Protein AF-X1LBP3-F1 (afdb_monomer_lite)

Secondary structure (DSSP, 8-state):
--TT--EEEEEEESS-EEETTEEE-SEEEEEEE-TTS-EEEEEEEET-----TT-S---EEEETTTTEEEEEEEESS-EE-TTS-EE---TT-EEEEEEEETTS-EEEEEEESS--EEEEEEE-TTS-EEEEEEE-SEEEETTEEEE-SSSBEEEEEEE-TTS-EEEEEEEEESSBEEEEEEEE-TT--EEEEEEE--SEEEETTEEEEPPSSS-EEEEEEE-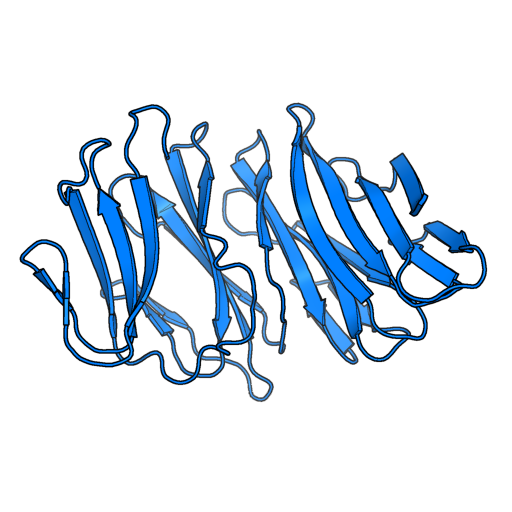TTS-EEEEEE-

Sequence (234 aa):
SDNSGNIYTYSYVSNKAEFLDEMIDEGIFICKQTGNGNLVWLKQFPYSQNMDYGSQGNYINIDDNTGHIYITGALEDQLIIPGETTLVPGDEGSIFVLKYDLDGNYVWSIQEDFAGKELSVVPDYSGNIVLSGIFRDIITIGTTGLTSDGEQDGFVAKYDAGGNFLWAIRAGGELIEYMAITSTDSSNNIYLSGEFISENVTVDDTEITMEEGDGNIIFAKLDSDGNVQWVTFM

pLDDT: mean 89.73, std 10.81, range [39.69, 98.69]

Structure (mmCIF, N/CA/C/O backbone):
data_AF-X1LBP3-F1
#
_entry.id   AF-X1LBP3-F1
#
loop_
_atom_site.group_PDB
_atom_site.id
_atom_site.type_symbol
_atom_site.label_atom_id
_atom_site.label_alt_id
_atom_site.label_comp_id
_atom_site.label_asym_id
_atom_site.label_entity_id
_atom_site.label_seq_id
_atom_site.pdbx_PDB_ins_code
_atom_site.Cartn_x
_atom_site.Cartn_y
_atom_site.Cartn_z
_atom_site.occupancy
_atom_site.B_iso_or_equiv
_atom_site.auth_seq_id
_atom_site.auth_comp_id
_atom_site.auth_asym_id
_atom_site.auth_atom_id
_atom_site.pdbx_PDB_model_num
ATOM 1 N N . SER A 1 1 ? -10.142 11.645 6.322 1.00 83.62 1 SER A N 1
ATOM 2 C CA . SER A 1 1 ? -11.382 11.606 7.122 1.00 83.62 1 SER A CA 1
ATOM 3 C C . SER A 1 1 ? -12.379 10.724 6.407 1.00 83.62 1 SER A C 1
ATOM 5 O O . SER A 1 1 ? -12.241 10.609 5.199 1.00 83.62 1 SER A O 1
ATOM 7 N N . ASP A 1 2 ? -13.342 10.138 7.117 1.00 91.38 2 ASP A N 1
ATOM 8 C CA . ASP A 1 2 ? -14.451 9.418 6.477 1.00 91.38 2 ASP A CA 1
ATOM 9 C C . ASP A 1 2 ? -15.563 10.371 5.993 1.00 91.38 2 ASP A C 1
ATOM 11 O O . ASP A 1 2 ? -15.568 11.569 6.310 1.00 91.38 2 ASP A O 1
ATOM 15 N N . ASN A 1 3 ? -16.551 9.827 5.280 1.00 91.25 3 ASN A N 1
ATOM 16 C CA . ASN A 1 3 ? -17.747 10.536 4.801 1.00 91.25 3 ASN A CA 1
ATOM 17 C C . ASN A 1 3 ? -18.611 11.152 5.921 1.00 91.25 3 ASN A C 1
ATOM 19 O O . ASN A 1 3 ? -19.449 12.016 5.654 1.00 91.25 3 ASN A O 1
ATOM 23 N N . SER A 1 4 ? -18.429 10.724 7.174 1.00 91.75 4 SER A N 1
ATOM 24 C CA . SER A 1 4 ? -19.096 11.303 8.349 1.00 91.75 4 SER A CA 1
ATOM 25 C C . SER A 1 4 ? -18.274 12.420 9.005 1.00 91.75 4 SER A C 1
ATOM 27 O O . SER A 1 4 ? -18.697 12.991 10.012 1.00 91.75 4 SER A O 1
ATOM 29 N N . GLY A 1 5 ? -17.108 12.750 8.445 1.00 93.31 5 GLY A N 1
ATOM 30 C CA . GLY A 1 5 ? -16.196 13.766 8.954 1.00 93.31 5 GLY A CA 1
ATOM 31 C C . GLY A 1 5 ? -15.330 13.301 10.125 1.00 93.31 5 GLY A C 1
ATOM 32 O O . GLY A 1 5 ? -14.703 14.145 10.765 1.00 93.31 5 GLY A O 1
ATOM 33 N N . ASN A 1 6 ? -15.271 12.001 10.431 1.00 95.50 6 ASN A N 1
ATOM 34 C CA . ASN A 1 6 ? -14.341 11.495 11.439 1.00 95.50 6 ASN A CA 1
ATOM 35 C C . ASN A 1 6 ? -12.914 11.471 10.886 1.00 95.50 6 ASN A C 1
ATOM 37 O O . ASN A 1 6 ? -12.681 11.209 9.705 1.00 95.50 6 ASN A O 1
ATOM 41 N N . ILE A 1 7 ? -11.949 11.738 11.752 1.00 94.25 7 ILE A N 1
ATOM 42 C CA . ILE A 1 7 ? -10.521 11.778 11.454 1.00 94.25 7 ILE A CA 1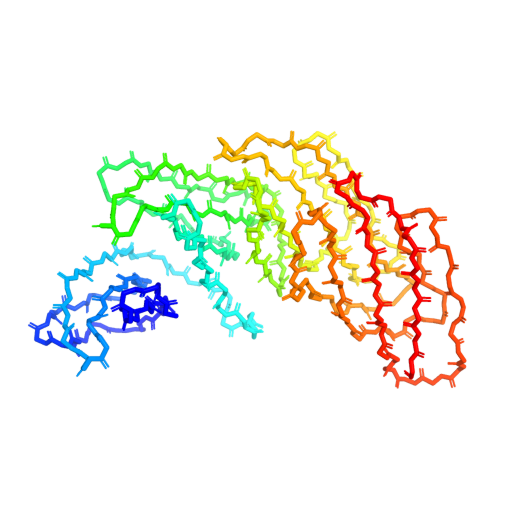
ATOM 43 C C . ILE A 1 7 ? -9.896 10.500 12.002 1.00 94.25 7 ILE A C 1
ATOM 45 O O . ILE A 1 7 ? -10.232 10.084 13.107 1.00 94.25 7 ILE A O 1
ATOM 49 N N . TYR A 1 8 ? -8.991 9.895 11.238 1.00 93.12 8 TYR A N 1
ATOM 50 C CA . TYR A 1 8 ? -8.261 8.711 11.666 1.00 93.12 8 TYR A CA 1
ATOM 51 C C . TYR A 1 8 ? -6.775 9.027 11.687 1.00 93.12 8 TYR A C 1
ATOM 53 O O . TYR A 1 8 ? -6.258 9.619 10.739 1.00 93.12 8 TYR A O 1
ATOM 61 N N . THR A 1 9 ? -6.114 8.640 12.771 1.00 89.62 9 THR A N 1
ATOM 62 C CA . THR A 1 9 ? -4.684 8.867 12.976 1.00 89.62 9 THR A CA 1
ATOM 63 C C . THR A 1 9 ? -4.008 7.523 13.168 1.00 89.62 9 THR A C 1
ATOM 65 O O . THR A 1 9 ? -4.465 6.733 13.987 1.00 89.62 9 THR A O 1
ATOM 68 N N . TYR A 1 10 ? -2.923 7.292 12.436 1.00 87.50 10 TYR A N 1
ATOM 69 C CA . TYR A 1 10 ? -1.962 6.217 12.665 1.00 87.50 10 TYR A CA 1
ATOM 70 C C . TYR A 1 10 ? -0.630 6.870 13.023 1.00 87.50 10 TYR A C 1
ATOM 72 O O . TYR A 1 10 ? -0.146 7.725 12.278 1.00 87.50 10 TYR A O 1
ATOM 80 N N . SER A 1 11 ? -0.076 6.543 14.187 1.00 84.19 11 SER A N 1
ATOM 81 C CA . SER A 1 11 ? 1.158 7.170 14.660 1.00 84.19 11 SER A CA 1
ATOM 82 C C . SER A 1 11 ? 1.913 6.267 15.623 1.00 84.19 11 SER A C 1
ATOM 84 O O . SER A 1 11 ? 1.352 5.361 16.235 1.00 84.19 11 SER A O 1
ATOM 86 N N . TYR A 1 12 ? 3.196 6.569 15.783 1.00 82.88 12 TYR A N 1
ATOM 87 C CA . TYR A 1 12 ? 4.068 5.984 16.788 1.00 82.88 12 TYR A CA 1
ATOM 88 C C . TYR A 1 12 ? 4.226 6.921 17.985 1.00 82.88 12 TYR A C 1
ATOM 90 O O . TYR A 1 12 ? 4.211 8.148 17.843 1.00 82.88 12 TYR A O 1
ATOM 98 N N . VAL A 1 13 ? 4.411 6.334 19.161 1.00 83.31 13 VAL A N 1
ATOM 99 C CA . VAL A 1 13 ? 4.709 7.025 20.407 1.00 83.31 13 VAL A CA 1
ATOM 100 C C . VAL A 1 13 ? 5.932 6.380 21.043 1.00 83.31 13 VAL A C 1
ATOM 102 O O . VAL A 1 13 ? 5.939 5.191 21.333 1.00 83.31 13 VAL A O 1
ATOM 105 N N . SER A 1 14 ? 6.977 7.181 21.266 1.00 83.31 14 SER A N 1
ATOM 106 C CA . SER A 1 14 ? 8.291 6.705 21.722 1.00 83.31 14 SER A CA 1
ATOM 107 C C . SER A 1 14 ? 8.403 6.482 23.227 1.00 83.31 14 SER A C 1
ATOM 109 O O . SER A 1 14 ? 9.411 5.968 23.692 1.00 83.31 14 SER A O 1
ATOM 111 N N . ASN A 1 15 ? 7.413 6.923 24.002 1.00 85.31 15 ASN A N 1
ATOM 112 C CA . ASN A 1 15 ? 7.334 6.756 25.450 1.00 85.31 15 ASN A CA 1
ATOM 113 C C . ASN A 1 15 ? 5.886 6.913 25.895 1.00 85.31 15 ASN A C 1
ATOM 115 O O . ASN A 1 15 ? 5.135 7.651 25.266 1.00 85.31 15 ASN A O 1
ATOM 119 N N . LYS A 1 16 ? 5.528 6.326 27.039 1.00 90.25 16 LYS A N 1
ATOM 120 C CA . LYS A 1 16 ? 4.195 6.484 27.627 1.00 90.25 16 LYS A CA 1
ATOM 121 C C . LYS A 1 16 ? 3.749 7.957 27.643 1.00 90.25 16 LYS A C 1
ATOM 123 O O . LYS A 1 16 ? 4.440 8.804 28.212 1.00 90.25 16 LYS A O 1
ATOM 128 N N . ALA A 1 17 ? 2.596 8.243 27.049 1.00 90.88 17 ALA A N 1
ATOM 129 C CA . ALA A 1 17 ? 2.063 9.589 26.874 1.00 90.88 17 ALA A CA 1
ATOM 130 C C . ALA A 1 17 ? 0.552 9.630 27.137 1.00 90.88 17 ALA A C 1
ATOM 132 O O . ALA A 1 17 ? -0.128 8.608 27.099 1.00 90.88 17 ALA A O 1
ATOM 133 N N . GLU A 1 18 ? 0.037 10.824 27.412 1.00 93.25 18 GLU A N 1
ATOM 134 C CA . GLU A 1 18 ? -1.400 11.092 27.451 1.00 93.25 18 GLU A CA 1
ATOM 135 C C . GLU A 1 18 ? -1.840 11.628 26.083 1.00 93.25 18 GLU A C 1
ATOM 137 O O . GLU A 1 18 ? -1.234 12.562 25.550 1.00 93.25 18 GLU A O 1
ATOM 142 N N . PHE A 1 19 ? -2.882 11.036 25.508 1.00 89.94 19 PHE A N 1
ATOM 143 C CA . PHE A 1 19 ? -3.464 11.428 24.231 1.00 89.94 19 PHE A CA 1
ATOM 144 C C . PHE A 1 19 ? -4.989 11.425 24.347 1.00 89.94 19 PHE A C 1
ATOM 146 O O . PHE A 1 19 ? -5.602 10.369 24.453 1.00 89.94 19 PHE A O 1
ATOM 153 N N . LEU A 1 20 ? -5.601 12.616 24.306 1.00 91.56 20 LEU A N 1
ATOM 154 C CA . LEU A 1 20 ? -7.058 12.806 24.414 1.00 91.56 20 LEU A CA 1
ATOM 155 C C . LEU A 1 20 ? -7.664 12.108 25.644 1.00 91.56 20 LEU A C 1
ATOM 157 O O . LEU A 1 20 ? -8.613 11.340 25.514 1.00 91.56 20 LEU A O 1
ATOM 161 N N . ASP A 1 21 ? -7.089 12.376 26.819 1.00 90.56 21 ASP A N 1
ATOM 162 C CA . ASP A 1 21 ? -7.470 11.800 28.118 1.00 90.56 21 ASP A CA 1
ATOM 163 C C . ASP A 1 21 ? -7.252 10.273 28.252 1.00 90.56 21 ASP A C 1
ATOM 165 O O . ASP A 1 21 ? -7.579 9.691 29.287 1.00 90.56 21 ASP A O 1
ATOM 169 N N . GLU A 1 22 ? -6.647 9.616 27.254 1.00 91.81 22 GLU A N 1
ATOM 170 C CA . GLU A 1 22 ? -6.220 8.215 27.323 1.00 91.81 22 GLU A CA 1
ATOM 171 C C . GLU A 1 22 ? -4.705 8.108 27.529 1.00 91.81 22 GLU A C 1
ATOM 173 O O . GLU A 1 22 ? -3.913 8.812 26.899 1.00 91.81 22 GLU A O 1
ATOM 178 N N . MET A 1 23 ? -4.278 7.188 28.396 1.00 92.12 23 MET A N 1
ATOM 179 C CA . MET A 1 23 ? -2.860 6.858 28.546 1.00 92.12 23 MET A CA 1
ATOM 180 C C . MET A 1 23 ? -2.467 5.801 27.519 1.00 92.12 23 MET A C 1
ATOM 182 O O . MET A 1 23 ? -2.963 4.678 27.568 1.00 92.12 23 MET A O 1
ATOM 186 N N . ILE A 1 24 ? -1.519 6.137 26.653 1.00 90.06 24 ILE A N 1
ATOM 187 C CA . ILE A 1 24 ? -0.947 5.233 25.658 1.00 90.06 24 ILE A CA 1
ATOM 188 C C . ILE A 1 24 ? 0.490 4.889 26.041 1.00 90.06 24 ILE A C 1
ATOM 190 O O . ILE A 1 24 ? 1.261 5.758 26.447 1.00 90.06 24 ILE A O 1
ATOM 194 N N . ASP A 1 25 ? 0.847 3.611 25.955 1.00 88.75 25 ASP A N 1
ATOM 195 C CA . ASP A 1 25 ? 2.225 3.146 26.136 1.00 88.75 25 ASP A CA 1
ATOM 196 C C . ASP A 1 25 ? 3.093 3.402 24.885 1.00 88.75 25 ASP A C 1
ATOM 198 O O . ASP A 1 25 ? 2.634 3.970 23.895 1.00 88.75 25 ASP A O 1
ATOM 202 N N . GLU A 1 26 ? 4.367 3.022 24.942 1.00 85.19 26 GLU A N 1
ATOM 203 C CA . GLU A 1 26 ? 5.260 3.048 23.781 1.00 85.19 26 GLU A CA 1
ATOM 204 C C . GLU A 1 26 ? 4.783 2.068 22.693 1.00 85.19 26 GLU A C 1
ATOM 206 O O . GLU A 1 26 ? 4.384 0.935 22.987 1.00 85.19 26 GLU A O 1
ATOM 211 N N . GLY A 1 27 ? 4.851 2.499 21.434 1.00 80.94 27 GLY A N 1
ATOM 212 C CA . GLY A 1 27 ? 4.461 1.708 20.272 1.00 80.94 27 GLY A CA 1
ATOM 213 C C . GLY A 1 27 ? 3.548 2.474 19.324 1.00 80.94 27 GLY A C 1
ATOM 214 O O . GLY A 1 27 ? 3.443 3.702 19.361 1.00 80.94 27 GLY A O 1
ATOM 215 N N . ILE A 1 28 ? 2.880 1.728 18.456 1.00 84.50 28 ILE A N 1
ATOM 216 C CA . ILE A 1 28 ? 1.959 2.276 17.464 1.00 84.50 28 ILE A CA 1
ATOM 217 C C . ILE A 1 28 ? 0.554 2.380 18.050 1.00 84.50 28 ILE A C 1
ATOM 219 O O . ILE A 1 28 ? 0.123 1.547 18.852 1.00 84.50 28 ILE A O 1
ATOM 223 N N . PHE A 1 29 ? -0.202 3.375 17.602 1.00 88.25 29 PHE A N 1
ATOM 224 C CA . PHE A 1 29 ? -1.637 3.421 17.818 1.00 88.25 29 PHE A CA 1
ATOM 225 C C . PHE A 1 29 ? -2.386 3.841 16.557 1.00 88.25 29 PHE A C 1
ATOM 227 O O . PHE A 1 29 ? -1.866 4.556 15.696 1.00 88.25 29 PHE A O 1
ATOM 234 N N . ILE A 1 30 ? -3.644 3.412 16.500 1.00 91.69 30 ILE A N 1
ATOM 235 C CA . ILE A 1 30 ? -4.649 3.947 15.589 1.00 91.69 30 ILE A CA 1
ATOM 236 C C . ILE A 1 30 ? -5.781 4.530 16.410 1.00 91.69 30 ILE A C 1
ATOM 238 O O . ILE A 1 30 ? -6.187 3.957 17.424 1.00 91.69 30 ILE A O 1
ATOM 242 N N . CYS A 1 31 ? -6.321 5.660 15.989 1.00 93.94 31 CYS A N 1
ATOM 243 C CA . CYS A 1 31 ? -7.504 6.208 16.628 1.00 93.94 31 CYS A CA 1
ATOM 244 C C . CYS A 1 31 ? -8.467 6.799 15.613 1.00 93.94 31 CYS A C 1
ATOM 246 O O . CYS A 1 31 ? -8.069 7.229 14.530 1.00 93.94 31 CYS A O 1
ATOM 248 N N . LYS A 1 32 ? -9.734 6.842 16.015 1.00 95.88 32 LYS A N 1
ATOM 249 C CA . LYS A 1 32 ? -10.787 7.609 15.364 1.00 95.88 32 LYS A CA 1
ATOM 250 C C . LYS A 1 32 ? -11.174 8.759 16.268 1.00 95.88 32 LYS A C 1
ATOM 252 O O . LYS A 1 32 ? -11.465 8.567 17.449 1.00 95.88 32 LYS A O 1
ATOM 257 N N . GLN A 1 33 ? -11.236 9.945 15.694 1.00 96.50 33 GLN A N 1
ATOM 258 C CA . GLN A 1 33 ? -11.725 11.157 16.323 1.00 96.50 33 GLN A CA 1
ATOM 259 C C . GLN A 1 33 ? -12.922 11.684 15.537 1.00 96.50 33 GLN A C 1
ATOM 261 O O . GLN A 1 33 ? -12.996 11.548 14.320 1.00 96.50 33 GLN A O 1
ATOM 266 N N . THR A 1 34 ? -13.852 12.344 16.211 1.00 95.81 34 THR A N 1
ATOM 267 C CA . THR A 1 34 ? -14.867 13.161 15.535 1.00 95.81 34 THR A CA 1
ATOM 268 C C . THR A 1 34 ? -14.199 14.306 14.762 1.00 95.81 34 THR A C 1
ATOM 270 O O . THR A 1 34 ? -13.079 14.702 15.085 1.00 95.81 34 THR A O 1
ATOM 273 N N . GLY A 1 35 ? -14.907 14.928 13.815 1.00 93.50 35 GLY A N 1
ATOM 274 C CA . GLY A 1 35 ? -14.398 16.103 13.086 1.00 93.50 35 GLY A CA 1
ATOM 275 C C . GLY A 1 35 ? -14.048 17.317 13.964 1.00 93.50 35 GLY A C 1
ATOM 276 O O . GLY A 1 35 ? -13.367 18.228 13.508 1.00 93.50 35 GLY A O 1
ATOM 277 N N . ASN A 1 36 ? -14.467 17.315 15.235 1.00 94.56 36 ASN A N 1
ATOM 278 C CA . ASN A 1 36 ? -14.115 18.331 16.233 1.00 94.56 36 ASN A CA 1
ATOM 279 C C . ASN A 1 36 ? -12.929 17.921 17.131 1.00 94.56 36 ASN A C 1
ATOM 281 O O . ASN A 1 36 ? -12.616 18.634 18.080 1.00 94.56 36 ASN A O 1
ATOM 285 N N . GLY A 1 37 ? -12.299 16.769 16.880 1.00 92.81 37 GLY A N 1
ATOM 286 C CA . GLY A 1 37 ? -11.118 16.291 17.606 1.00 92.81 37 GLY A CA 1
ATOM 287 C C . GLY A 1 37 ? -11.389 15.401 18.825 1.00 92.81 37 GLY A C 1
ATOM 288 O O . GLY A 1 37 ? -10.434 14.880 19.395 1.00 92.81 37 GLY A O 1
ATOM 289 N N . ASN A 1 38 ? -12.650 15.166 19.214 1.00 95.06 38 ASN A N 1
ATOM 290 C CA . ASN A 1 38 ? -12.971 14.263 20.333 1.00 95.06 38 ASN A CA 1
ATOM 291 C C . ASN A 1 38 ? -12.682 12.804 19.971 1.00 95.06 38 ASN A C 1
ATOM 293 O O . ASN A 1 38 ? -13.093 12.373 18.892 1.00 95.06 38 ASN A O 1
ATOM 297 N N . LEU A 1 39 ? -12.062 12.046 20.877 1.00 96.44 39 LEU A N 1
ATOM 298 C CA . LEU A 1 39 ? -11.795 10.620 20.692 1.00 96.44 39 LEU A CA 1
ATOM 299 C C . LEU A 1 39 ? -13.101 9.809 20.610 1.00 96.44 39 LEU A C 1
ATOM 301 O O . LEU A 1 39 ? -14.015 10.003 21.410 1.00 96.44 39 LEU A O 1
ATOM 305 N N . VAL A 1 40 ? -13.181 8.903 19.634 1.00 96.44 40 VAL A N 1
ATOM 306 C CA . VAL A 1 40 ? -14.263 7.915 19.487 1.00 96.44 40 VAL A CA 1
ATOM 307 C C . VAL A 1 40 ? -13.772 6.547 19.947 1.00 96.44 40 VAL A C 1
ATOM 309 O O . VAL A 1 40 ? -14.404 5.914 20.787 1.00 96.44 40 VAL A O 1
ATOM 312 N N . TRP A 1 41 ? -12.633 6.105 19.415 1.00 95.94 41 TRP A N 1
ATOM 313 C CA . TRP A 1 41 ? -11.950 4.891 19.849 1.00 95.94 41 TRP A CA 1
ATOM 314 C C . TRP A 1 41 ? -10.444 5.003 19.610 1.00 95.94 41 TRP A C 1
ATOM 316 O O . TRP A 1 41 ? -9.996 5.747 18.733 1.00 95.94 41 TRP A O 1
ATOM 326 N N . LEU A 1 42 ? -9.673 4.229 20.376 1.00 94.38 42 LEU A N 1
ATOM 327 C CA . LEU A 1 42 ? -8.226 4.075 20.243 1.00 94.38 42 LEU A CA 1
ATOM 328 C C . LEU A 1 42 ? -7.863 2.589 20.316 1.00 94.38 42 LEU A C 1
ATOM 330 O O . LEU A 1 42 ? -8.398 1.852 21.146 1.00 94.38 42 LEU A O 1
ATOM 334 N N . LYS A 1 43 ? -6.950 2.151 19.450 1.00 91.19 43 LYS A N 1
ATOM 335 C CA . LYS A 1 43 ? -6.319 0.830 19.507 1.00 91.19 43 LYS A CA 1
ATOM 336 C C . LYS A 1 43 ? -4.814 1.017 19.563 1.00 91.19 43 LYS A C 1
ATOM 338 O O . LYS A 1 43 ? -4.256 1.785 18.785 1.00 91.19 43 LYS A O 1
ATOM 343 N N . GLN A 1 44 ? -4.180 0.305 20.481 1.00 88.50 44 GLN A N 1
ATOM 344 C CA . GLN A 1 44 ? -2.741 0.339 20.675 1.00 88.50 44 GLN A CA 1
ATOM 345 C C . GLN A 1 44 ? -2.125 -1.011 20.310 1.00 88.50 44 GLN A C 1
ATOM 347 O O . GLN A 1 44 ? -2.690 -2.059 20.620 1.00 88.50 44 GLN A O 1
ATOM 352 N N . PHE A 1 45 ? -0.946 -0.953 19.699 1.00 86.12 45 PHE A N 1
ATOM 353 C CA . PHE A 1 45 ? -0.094 -2.084 19.357 1.00 86.12 45 PHE A CA 1
ATOM 354 C C . PHE A 1 45 ? 1.201 -1.946 20.168 1.00 86.12 45 PHE A C 1
ATOM 356 O O . PHE A 1 45 ? 2.164 -1.321 19.716 1.00 86.12 45 PHE A O 1
ATOM 363 N N . PRO A 1 46 ? 1.198 -2.407 21.429 1.00 70.44 46 PRO A N 1
ATOM 364 C CA . PRO A 1 46 ? 2.317 -2.182 22.330 1.00 70.44 46 PRO A CA 1
ATOM 365 C C . PRO A 1 46 ? 3.527 -3.029 21.919 1.00 70.44 46 PRO A C 1
ATOM 367 O O . PRO A 1 46 ? 3.370 -4.138 21.407 1.00 70.44 46 PRO A O 1
ATOM 370 N N . TYR A 1 47 ? 4.731 -2.529 22.214 1.00 64.81 47 TYR A N 1
ATOM 371 C CA . TYR A 1 47 ? 6.012 -3.224 21.995 1.00 64.81 47 TYR A CA 1
ATOM 372 C C . TYR A 1 47 ? 6.438 -3.452 20.532 1.00 64.81 47 TYR A C 1
ATOM 374 O O . TYR A 1 47 ? 7.347 -4.245 20.298 1.00 64.81 47 TYR A O 1
ATOM 382 N N . SER A 1 48 ? 5.864 -2.735 19.559 1.00 59.97 48 SER A N 1
ATOM 383 C CA . SER A 1 48 ? 6.427 -2.650 18.202 1.00 59.97 48 SER A CA 1
ATOM 384 C C . SER A 1 48 ? 7.668 -1.743 18.223 1.00 59.97 48 SER A C 1
ATOM 386 O O . SER A 1 48 ? 7.569 -0.526 18.040 1.00 59.97 48 SER A O 1
ATOM 388 N N . GLN A 1 49 ? 8.819 -2.315 18.557 1.00 54.12 49 GLN A N 1
ATOM 389 C CA . GLN A 1 49 ? 10.104 -1.620 18.543 1.00 54.12 49 GLN A CA 1
ATOM 390 C C . GLN A 1 49 ? 10.587 -1.486 17.080 1.00 54.12 49 GLN A C 1
ATOM 392 O O . GLN A 1 49 ? 10.194 -2.257 16.215 1.00 54.12 49 GLN A O 1
ATOM 397 N N . ASN A 1 50 ? 11.368 -0.448 16.770 1.00 53.22 50 ASN A N 1
ATOM 398 C CA . ASN A 1 50 ? 12.110 -0.309 15.499 1.00 53.22 50 ASN A CA 1
ATOM 399 C C . ASN A 1 50 ? 11.335 -0.373 14.166 1.00 53.22 50 ASN A C 1
ATOM 401 O O . ASN A 1 50 ? 11.904 -0.767 13.152 1.00 53.22 50 ASN A O 1
ATOM 405 N N . MET A 1 51 ? 10.087 0.085 14.101 1.00 57.56 51 MET A N 1
ATOM 406 C CA . MET A 1 51 ? 9.465 0.357 12.796 1.00 57.56 51 MET A CA 1
ATOM 407 C C . MET A 1 51 ? 10.230 1.535 12.163 1.00 57.56 51 MET A C 1
ATOM 409 O O . MET A 1 51 ? 10.229 2.620 12.747 1.00 57.56 51 MET A O 1
ATOM 413 N N . ASP A 1 52 ? 10.956 1.316 11.056 1.00 53.09 52 ASP A N 1
ATOM 414 C CA . ASP A 1 52 ? 11.899 2.287 10.469 1.00 53.09 52 ASP A CA 1
ATOM 415 C C . ASP A 1 52 ? 11.260 3.689 10.376 1.00 53.09 52 ASP A C 1
ATOM 417 O O . ASP A 1 52 ? 10.311 3.927 9.621 1.00 53.09 52 ASP A O 1
ATOM 421 N N . TYR A 1 53 ? 11.810 4.628 11.160 1.00 46.81 53 TYR A N 1
ATOM 422 C CA . TYR A 1 53 ? 11.418 6.041 11.245 1.00 46.81 53 TYR A CA 1
ATOM 423 C C . TYR A 1 53 ? 11.554 6.785 9.894 1.00 46.81 53 TYR A C 1
ATOM 425 O O . TYR A 1 53 ? 11.240 7.975 9.815 1.00 46.81 53 TYR A O 1
ATOM 433 N N . GLY A 1 54 ? 12.061 6.112 8.853 1.00 41.50 54 GLY A N 1
ATOM 434 C CA . GLY A 1 54 ? 12.391 6.652 7.536 1.00 41.50 54 GLY A CA 1
ATOM 435 C C . GLY A 1 54 ? 11.344 6.490 6.428 1.00 41.50 54 GLY A C 1
ATOM 436 O O . GLY A 1 54 ? 11.581 6.997 5.335 1.00 41.50 54 GLY A O 1
ATOM 437 N N . SER A 1 55 ? 10.192 5.852 6.654 1.00 43.50 55 SER A N 1
ATOM 438 C CA . SER A 1 55 ? 9.107 5.877 5.657 1.00 43.50 55 SER A CA 1
ATOM 439 C C . SER A 1 55 ? 8.358 7.213 5.746 1.00 43.50 55 SER A C 1
ATOM 441 O O . SER A 1 55 ? 7.444 7.393 6.549 1.00 43.50 55 SER A O 1
ATOM 443 N N . GLN A 1 56 ? 8.774 8.204 4.951 1.00 39.69 56 GLN A N 1
ATOM 444 C CA . GLN A 1 56 ? 8.028 9.454 4.773 1.00 39.69 56 GLN A CA 1
ATOM 445 C C . GLN A 1 56 ? 6.678 9.146 4.105 1.00 39.69 56 GLN A C 1
ATOM 447 O O . GLN A 1 56 ? 6.530 9.211 2.892 1.00 39.69 56 GLN A O 1
ATOM 452 N N . GLY A 1 57 ? 5.701 8.756 4.923 1.00 46.22 57 GLY A N 1
ATOM 453 C CA . GLY A 1 57 ? 4.382 8.327 4.481 1.00 46.22 57 GLY A CA 1
ATOM 454 C C . GLY A 1 57 ? 3.827 7.243 5.395 1.00 46.22 57 GLY A C 1
ATOM 455 O O . GLY A 1 57 ? 3.878 6.063 5.090 1.00 46.22 57 GLY A O 1
ATOM 456 N N . ASN A 1 58 ? 3.281 7.638 6.540 1.00 54.38 58 ASN A N 1
ATOM 457 C CA . ASN A 1 58 ? 2.400 6.779 7.324 1.00 54.38 58 ASN A CA 1
ATOM 458 C C . ASN A 1 58 ? 1.075 6.637 6.555 1.00 54.38 58 ASN A C 1
ATOM 460 O O . ASN A 1 58 ? 0.179 7.465 6.736 1.00 54.38 58 ASN A O 1
ATOM 464 N N . TYR A 1 59 ? 0.940 5.651 5.663 1.00 74.44 59 TYR A N 1
ATOM 465 C CA . TYR A 1 59 ? -0.289 5.503 4.877 1.00 74.44 59 TYR A CA 1
ATOM 466 C C . TYR A 1 59 ? -1.326 4.707 5.657 1.00 74.44 59 TYR A C 1
ATOM 468 O O . TYR A 1 59 ? -1.452 3.488 5.550 1.00 74.44 59 TYR A O 1
ATOM 476 N N . ILE A 1 60 ? -2.093 5.453 6.443 1.00 88.94 60 ILE A N 1
ATOM 477 C CA . ILE A 1 60 ? -3.475 5.098 6.715 1.00 88.94 60 ILE A CA 1
ATOM 478 C C . ILE A 1 60 ? -4.323 5.544 5.520 1.00 88.94 60 ILE A C 1
ATOM 480 O O . ILE A 1 60 ? -4.274 6.704 5.109 1.00 88.94 60 ILE A O 1
ATOM 484 N N . ASN A 1 61 ? -5.115 4.635 4.967 1.00 92.69 61 ASN A N 1
ATOM 485 C CA . ASN A 1 61 ? -6.089 4.941 3.929 1.00 92.69 61 ASN A CA 1
ATOM 486 C C . ASN A 1 61 ? -7.484 4.514 4.385 1.00 92.69 61 ASN A C 1
ATOM 488 O O . ASN A 1 61 ? -7.628 3.549 5.133 1.00 92.69 61 ASN A O 1
ATOM 492 N N . ILE A 1 62 ? -8.508 5.250 3.965 1.00 93.31 62 ILE A N 1
ATOM 493 C CA . ILE A 1 62 ? -9.897 4.991 4.337 1.00 93.31 62 ILE A CA 1
ATOM 494 C C . ILE A 1 62 ? -10.660 4.746 3.046 1.00 93.31 62 ILE A C 1
ATOM 496 O O . ILE A 1 62 ? -10.761 5.630 2.198 1.00 93.31 62 ILE A O 1
ATOM 500 N N . ASP A 1 63 ? -11.219 3.552 2.920 1.00 94.19 63 ASP A N 1
ATOM 501 C CA . ASP A 1 63 ? -12.182 3.247 1.879 1.00 94.19 63 ASP A CA 1
ATOM 502 C C . ASP A 1 63 ? -13.585 3.553 2.390 1.00 94.19 63 ASP A C 1
ATOM 504 O O . ASP A 1 63 ? -14.252 2.726 3.014 1.00 94.19 63 ASP A O 1
ATOM 508 N N . ASP A 1 64 ? -14.031 4.768 2.106 1.00 88.75 64 ASP A N 1
ATOM 509 C CA . ASP A 1 64 ? -15.372 5.237 2.427 1.00 88.75 64 ASP A CA 1
ATOM 510 C C . ASP A 1 64 ? -16.486 4.479 1.684 1.00 88.75 64 ASP A C 1
ATOM 512 O O . ASP A 1 64 ? -17.635 4.494 2.133 1.00 88.75 64 ASP A O 1
ATOM 516 N N . ASN A 1 65 ? -16.179 3.817 0.560 1.00 89.94 65 ASN A N 1
ATOM 517 C CA . ASN A 1 65 ? -17.173 3.046 -0.189 1.00 89.94 65 ASN A CA 1
ATOM 518 C C . ASN A 1 65 ? -17.499 1.734 0.523 1.00 89.94 65 ASN A C 1
ATOM 520 O O . ASN A 1 65 ? -18.652 1.298 0.515 1.00 89.94 65 ASN A O 1
ATOM 524 N N . THR A 1 66 ? -16.490 1.105 1.130 1.00 93.94 66 THR A N 1
ATOM 525 C CA . THR A 1 66 ? -16.659 -0.179 1.822 1.00 93.94 66 THR A CA 1
ATOM 526 C C . THR A 1 66 ? -16.685 -0.061 3.343 1.00 93.94 66 THR A C 1
ATOM 528 O O . THR A 1 66 ? -17.094 -1.012 4.003 1.00 93.94 66 THR A O 1
ATOM 531 N N . GLY A 1 67 ? -16.307 1.090 3.902 1.00 95.19 67 GLY A N 1
ATOM 532 C CA . GLY A 1 67 ? -16.259 1.321 5.343 1.00 95.19 67 GLY A CA 1
ATOM 533 C C . GLY A 1 67 ? -15.062 0.652 6.016 1.00 95.19 67 GLY A C 1
ATOM 534 O O . GLY A 1 67 ? -15.206 0.102 7.109 1.00 95.19 67 GLY A O 1
ATOM 535 N N . HIS A 1 68 ? -13.893 0.693 5.375 1.00 96.12 68 HIS A N 1
ATOM 536 C CA . HIS A 1 68 ? -12.681 0.069 5.903 1.00 96.12 68 HIS A CA 1
ATOM 537 C C . HIS A 1 68 ? -11.502 1.032 5.980 1.00 96.12 68 HIS A C 1
ATOM 539 O O . HIS A 1 68 ? -11.433 2.039 5.280 1.00 96.12 68 HIS A O 1
ATOM 545 N N . ILE A 1 69 ? -10.561 0.684 6.845 1.00 95.88 69 ILE A N 1
ATOM 546 C CA . ILE A 1 69 ? -9.305 1.380 7.076 1.00 95.88 69 ILE A CA 1
ATOM 547 C C . ILE A 1 69 ? -8.189 0.411 6.716 1.00 95.88 69 ILE A C 1
ATOM 549 O O . ILE A 1 69 ? -8.206 -0.738 7.159 1.00 95.88 69 ILE A O 1
ATOM 553 N N . TYR A 1 70 ? -7.215 0.893 5.958 1.00 95.00 70 TYR A N 1
ATOM 554 C CA . TYR A 1 70 ? -6.013 0.161 5.594 1.00 95.00 70 TYR A CA 1
ATOM 555 C C . TYR A 1 70 ? -4.795 0.862 6.169 1.00 95.00 70 TYR A C 1
ATOM 557 O O . TYR A 1 70 ? -4.700 2.086 6.111 1.00 95.00 70 TYR A O 1
ATOM 565 N N . ILE A 1 71 ? -3.877 0.090 6.734 1.00 92.38 71 ILE A N 1
ATOM 566 C CA . ILE A 1 71 ? -2.619 0.582 7.297 1.00 92.38 71 ILE A CA 1
ATOM 567 C C . ILE A 1 71 ? -1.515 -0.294 6.746 1.00 92.38 71 ILE A C 1
ATOM 569 O O . ILE A 1 71 ? -1.651 -1.513 6.793 1.00 92.38 71 ILE A O 1
ATOM 573 N N . THR A 1 72 ? -0.433 0.310 6.270 1.00 91.69 72 THR A N 1
ATOM 574 C CA . THR A 1 72 ? 0.749 -0.422 5.812 1.00 91.69 72 THR A CA 1
ATOM 575 C C . THR A 1 72 ? 2.008 0.053 6.522 1.00 91.69 72 THR A C 1
ATOM 577 O O . THR A 1 72 ? 2.075 1.194 6.986 1.00 91.69 72 THR A O 1
ATOM 580 N N . GLY A 1 73 ? 3.011 -0.817 6.605 1.00 88.56 73 GLY A N 1
ATOM 581 C CA . GLY A 1 73 ? 4.302 -0.490 7.200 1.00 88.56 73 GLY A CA 1
ATOM 582 C C . GLY A 1 73 ? 5.330 -1.606 7.044 1.00 88.56 73 GLY A C 1
ATOM 583 O O . GLY A 1 73 ? 4.987 -2.738 6.702 1.00 88.56 73 GLY A O 1
ATOM 584 N N . ALA A 1 74 ? 6.593 -1.258 7.288 1.00 87.62 74 ALA A N 1
ATOM 585 C CA . ALA A 1 74 ? 7.666 -2.229 7.465 1.00 87.62 74 ALA A CA 1
ATOM 586 C C . ALA A 1 74 ? 7.556 -2.853 8.860 1.00 87.62 74 ALA A C 1
ATOM 588 O O . ALA A 1 74 ? 7.121 -2.188 9.796 1.00 87.62 74 ALA A O 1
ATOM 589 N N . LEU A 1 75 ? 7.950 -4.110 8.994 1.00 87.06 75 LEU A N 1
ATOM 590 C CA . LEU A 1 75 ? 7.884 -4.919 10.199 1.00 87.06 75 LEU A CA 1
ATOM 591 C C . LEU A 1 75 ? 9.282 -5.483 10.466 1.00 87.06 75 LEU A C 1
ATOM 593 O O . LEU A 1 75 ? 9.714 -6.411 9.792 1.00 87.06 75 LEU A O 1
ATOM 597 N N . GLU A 1 76 ? 9.983 -4.905 11.436 1.00 85.56 76 GLU A N 1
ATOM 598 C CA . GLU A 1 76 ? 11.327 -5.343 11.863 1.00 85.56 76 GLU A CA 1
ATOM 599 C C . GLU A 1 76 ? 11.275 -6.147 13.171 1.00 85.56 76 GLU A C 1
ATOM 601 O O . GLU A 1 76 ? 12.097 -7.022 13.427 1.00 85.56 76 GLU A O 1
ATOM 606 N N . ASP A 1 77 ? 10.256 -5.883 13.989 1.00 85.94 77 ASP A N 1
ATOM 607 C CA . ASP A 1 77 ? 9.936 -6.606 15.215 1.00 85.94 77 ASP A CA 1
ATOM 608 C C . ASP A 1 77 ? 8.494 -7.127 15.138 1.00 85.94 77 ASP A C 1
ATOM 610 O O . ASP A 1 77 ? 7.686 -6.648 14.343 1.00 85.94 77 ASP A O 1
ATOM 614 N N . GLN A 1 78 ? 8.139 -8.108 15.974 1.00 88.25 78 GLN A N 1
ATOM 615 C CA . GLN A 1 78 ? 6.776 -8.649 15.986 1.00 88.25 78 GLN A CA 1
ATOM 616 C C . GLN A 1 78 ? 5.719 -7.555 16.245 1.00 88.25 78 GLN A C 1
ATOM 618 O O . GLN A 1 78 ? 5.861 -6.727 17.149 1.00 88.25 78 GLN A O 1
ATOM 623 N N . LEU A 1 79 ? 4.606 -7.609 15.512 1.00 88.62 79 LEU A N 1
ATOM 624 C CA . LEU A 1 79 ? 3.449 -6.739 15.713 1.00 88.62 79 LEU A CA 1
ATOM 625 C C . LEU A 1 79 ? 2.309 -7.545 16.327 1.00 88.62 79 LEU A C 1
ATOM 627 O O . LEU A 1 79 ? 1.693 -8.396 15.683 1.00 88.62 79 LEU A O 1
ATOM 631 N N . ILE A 1 80 ? 2.019 -7.262 17.593 1.00 89.62 80 ILE A N 1
ATOM 632 C CA . ILE A 1 80 ? 0.920 -7.896 18.321 1.00 89.62 80 ILE A CA 1
ATOM 633 C C . ILE A 1 80 ? -0.368 -7.130 18.019 1.00 89.62 80 ILE A C 1
ATOM 635 O O . ILE A 1 80 ? -0.479 -5.955 18.367 1.00 89.62 80 ILE A O 1
ATOM 639 N N . ILE A 1 81 ? -1.360 -7.808 17.436 1.00 90.38 81 ILE A N 1
ATOM 640 C CA . ILE A 1 81 ? -2.713 -7.283 17.224 1.00 90.38 81 ILE A CA 1
ATOM 641 C C . ILE A 1 81 ? -3.596 -7.799 18.370 1.00 90.38 81 ILE A C 1
ATOM 643 O O . ILE A 1 81 ? -3.950 -8.983 18.391 1.00 90.38 81 ILE A O 1
ATOM 647 N N . PRO A 1 82 ? -3.941 -6.959 19.366 1.00 86.19 82 PRO A N 1
ATOM 648 C CA . PRO A 1 82 ? -4.545 -7.447 20.600 1.00 86.19 82 PRO A CA 1
ATOM 649 C C . PRO A 1 82 ? -5.875 -8.167 20.373 1.00 86.19 82 PRO A C 1
ATOM 651 O O . PRO A 1 82 ? -6.815 -7.591 19.833 1.00 86.19 82 PRO A O 1
ATOM 654 N N . GLY A 1 83 ? -5.960 -9.408 20.857 1.00 88.25 83 GLY A N 1
ATOM 655 C CA . GLY A 1 83 ? -7.162 -10.241 20.762 1.00 88.25 83 GLY A CA 1
ATOM 656 C C . GLY A 1 83 ? -7.303 -11.027 19.458 1.00 88.25 83 GLY A C 1
ATOM 657 O O . GLY A 1 83 ? -8.200 -11.859 19.383 1.00 88.25 83 GLY A O 1
ATOM 658 N N . GLU A 1 84 ? -6.407 -10.818 18.491 1.00 93.50 84 GLU A N 1
ATOM 659 C CA . GLU A 1 84 ? -6.515 -11.384 17.145 1.00 93.50 84 GLU A CA 1
ATOM 660 C C . GLU A 1 84 ? -5.307 -12.281 16.832 1.00 93.50 84 GLU A C 1
ATOM 662 O O . GLU A 1 84 ? -5.306 -13.471 17.148 1.00 93.50 84 GLU A O 1
ATOM 667 N N . THR A 1 85 ? -4.249 -11.710 16.251 1.00 92.69 85 THR A N 1
ATOM 668 C CA . THR A 1 85 ? -3.058 -12.424 15.777 1.00 92.69 85 THR A CA 1
ATOM 669 C C . THR A 1 85 ? -1.776 -11.654 16.106 1.00 92.69 85 THR A C 1
ATOM 671 O O . THR A 1 85 ? -1.812 -10.504 16.544 1.00 92.69 85 THR A O 1
ATOM 674 N N . THR A 1 86 ? -0.630 -12.286 15.879 1.00 92.62 86 THR A N 1
ATOM 675 C CA . THR A 1 86 ? 0.686 -11.647 15.940 1.00 92.62 86 THR A CA 1
ATOM 676 C C . THR A 1 86 ? 1.373 -11.847 14.600 1.00 92.62 86 THR A C 1
ATOM 678 O O . THR A 1 86 ? 1.503 -12.984 14.146 1.00 92.62 86 THR A O 1
ATOM 681 N N . LEU A 1 87 ? 1.823 -10.754 13.990 1.00 93.31 87 LEU A N 1
ATOM 682 C CA . LEU A 1 87 ? 2.695 -10.793 12.821 1.00 93.31 87 LEU A CA 1
ATOM 683 C C . LEU A 1 87 ? 4.140 -10.895 13.305 1.00 93.31 87 LEU A C 1
ATOM 685 O O . LEU A 1 87 ? 4.542 -10.149 14.200 1.00 93.31 87 LEU A O 1
ATOM 689 N N . VAL A 1 88 ? 4.899 -11.837 12.756 1.00 93.75 88 VAL A N 1
ATOM 690 C CA . VAL A 1 88 ? 6.297 -12.082 13.131 1.00 93.75 88 VAL A CA 1
ATOM 691 C C . VAL A 1 88 ? 7.121 -11.949 11.861 1.00 93.75 88 VAL A C 1
ATOM 693 O O . VAL A 1 88 ? 6.881 -12.740 10.949 1.00 93.75 88 VAL A O 1
ATOM 696 N N . PRO A 1 89 ? 8.041 -10.977 11.778 1.00 92.69 89 PRO A N 1
ATOM 697 C CA . PRO A 1 89 ? 8.771 -10.745 10.546 1.00 92.69 89 PRO A CA 1
ATOM 698 C C . PRO A 1 89 ? 9.705 -11.908 10.210 1.00 92.69 89 PRO A C 1
ATOM 700 O O . PRO A 1 89 ? 10.190 -12.615 11.101 1.00 92.69 89 PRO A O 1
ATOM 703 N N . GLY A 1 90 ? 9.949 -12.089 8.915 1.00 92.44 90 GLY A N 1
ATOM 704 C CA . GLY A 1 90 ? 11.006 -12.953 8.401 1.00 92.44 90 GLY A CA 1
ATOM 705 C C . GLY A 1 90 ? 12.409 -12.451 8.765 1.00 92.44 90 GLY A C 1
ATOM 706 O O . GLY A 1 90 ? 12.586 -11.359 9.302 1.00 92.44 90 GLY A O 1
ATOM 707 N N . ASP A 1 91 ? 13.426 -13.255 8.443 1.00 91.69 91 ASP A N 1
ATOM 708 C CA . ASP A 1 91 ? 14.826 -12.977 8.807 1.00 91.69 91 ASP A CA 1
ATOM 709 C C . ASP A 1 91 ? 15.365 -11.658 8.218 1.00 91.69 91 ASP A C 1
ATOM 711 O O . ASP A 1 91 ? 16.253 -11.038 8.803 1.00 91.69 91 ASP A O 1
ATOM 715 N N . GLU A 1 92 ? 14.834 -11.235 7.070 1.00 88.56 92 GLU A N 1
ATOM 716 C CA . GLU A 1 92 ? 15.201 -9.987 6.387 1.00 88.56 92 GLU A CA 1
ATOM 717 C C . GLU A 1 92 ? 14.228 -8.835 6.686 1.00 88.56 92 GLU A C 1
ATOM 719 O O . GLU A 1 92 ? 14.302 -7.795 6.042 1.00 88.56 92 GLU A O 1
ATOM 724 N N . GLY A 1 93 ? 13.312 -9.007 7.643 1.00 90.56 93 GLY A N 1
ATOM 725 C CA . GLY A 1 93 ? 12.192 -8.099 7.867 1.00 90.56 93 GLY A CA 1
ATOM 726 C C . GLY A 1 93 ? 10.969 -8.479 7.031 1.00 90.56 93 GLY A C 1
ATOM 727 O O . GLY A 1 93 ? 10.939 -9.480 6.307 1.00 90.56 93 GLY A O 1
ATOM 728 N N . SER A 1 94 ? 9.895 -7.712 7.174 1.00 93.69 94 SER A N 1
ATOM 729 C CA . SER A 1 94 ? 8.659 -7.918 6.416 1.00 93.69 94 SER A CA 1
ATOM 730 C C . SER A 1 94 ? 7.961 -6.600 6.134 1.00 93.69 94 SER A C 1
ATOM 732 O O . SER A 1 94 ? 8.268 -5.569 6.729 1.00 93.69 94 SER A O 1
ATOM 734 N N . ILE A 1 95 ? 6.961 -6.636 5.267 1.00 93.19 95 ILE A N 1
ATOM 735 C CA . ILE A 1 95 ? 5.953 -5.584 5.171 1.00 93.19 95 ILE A CA 1
ATOM 736 C C . ILE A 1 95 ? 4.602 -6.154 5.574 1.00 93.19 95 ILE A C 1
ATOM 738 O O . ILE A 1 95 ? 4.373 -7.362 5.489 1.00 93.19 95 ILE A O 1
ATOM 742 N N . PHE A 1 96 ? 3.688 -5.293 6.006 1.00 93.75 96 PHE A N 1
ATOM 743 C CA . PHE A 1 96 ? 2.337 -5.715 6.351 1.00 93.75 96 PHE A CA 1
ATOM 744 C C . PHE A 1 96 ? 1.282 -4.754 5.831 1.00 93.75 96 PHE A C 1
ATOM 746 O O . PHE A 1 96 ? 1.533 -3.562 5.671 1.00 93.75 96 PHE A O 1
ATOM 753 N N . VAL A 1 97 ? 0.064 -5.275 5.683 1.00 95.06 97 VAL A N 1
ATOM 754 C CA . VAL A 1 97 ? -1.158 -4.476 5.589 1.00 95.06 97 VAL A CA 1
ATOM 755 C C . VAL A 1 97 ? -2.138 -4.949 6.652 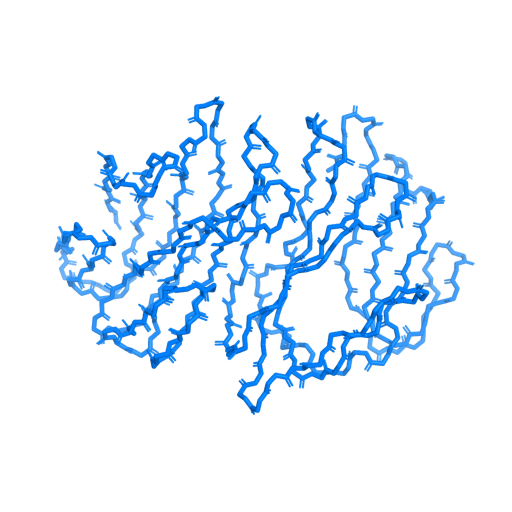1.00 95.06 97 VAL A C 1
ATOM 757 O O . VAL A 1 97 ? -2.393 -6.145 6.764 1.00 95.06 97 VAL A O 1
ATOM 760 N N . LEU A 1 98 ? -2.724 -4.028 7.414 1.00 95.00 98 LEU A N 1
ATOM 761 C CA . LEU A 1 98 ? -3.860 -4.307 8.293 1.00 95.00 98 LEU A CA 1
ATOM 762 C C . LEU A 1 98 ? -5.136 -3.722 7.704 1.00 95.00 98 LEU A C 1
ATOM 764 O O . LEU A 1 98 ? -5.133 -2.577 7.251 1.00 95.00 98 LEU A O 1
ATOM 768 N N . LYS A 1 99 ? -6.234 -4.474 7.803 1.00 96.75 99 LYS A N 1
ATOM 769 C CA . LYS A 1 99 ? -7.586 -3.999 7.513 1.00 96.75 99 LYS A CA 1
ATOM 770 C C . LYS A 1 99 ? -8.427 -3.954 8.784 1.00 96.75 99 LYS A C 1
ATOM 772 O O . LYS A 1 99 ? -8.545 -4.953 9.496 1.00 96.75 99 LYS A O 1
ATOM 777 N N . TYR A 1 100 ? -9.065 -2.812 9.009 1.00 96.38 100 TYR A N 1
ATOM 778 C CA . TYR A 1 100 ? -10.067 -2.592 10.051 1.00 96.38 100 TYR A CA 1
ATOM 779 C C . TYR A 1 100 ? -11.371 -2.082 9.437 1.00 96.38 100 TYR A C 1
ATOM 781 O O . TYR A 1 100 ? -11.361 -1.531 8.338 1.00 96.38 100 TYR A O 1
ATOM 789 N N . ASP A 1 101 ? -12.490 -2.229 10.138 1.00 96.31 101 ASP A N 1
ATOM 790 C CA . ASP A 1 101 ? -13.704 -1.463 9.835 1.00 96.31 101 ASP A CA 1
ATOM 791 C C . ASP A 1 101 ? -13.663 -0.055 10.475 1.00 96.31 101 ASP A C 1
ATOM 793 O O . ASP A 1 101 ? -12.779 0.267 11.277 1.00 96.31 101 ASP A O 1
ATOM 797 N N . LEU A 1 102 ? -14.626 0.813 10.137 1.00 95.31 102 LEU A N 1
ATOM 798 C CA . LEU A 1 102 ? -14.709 2.173 10.706 1.00 95.31 102 LEU A CA 1
ATOM 799 C C . LEU A 1 102 ? -15.011 2.210 12.219 1.00 95.31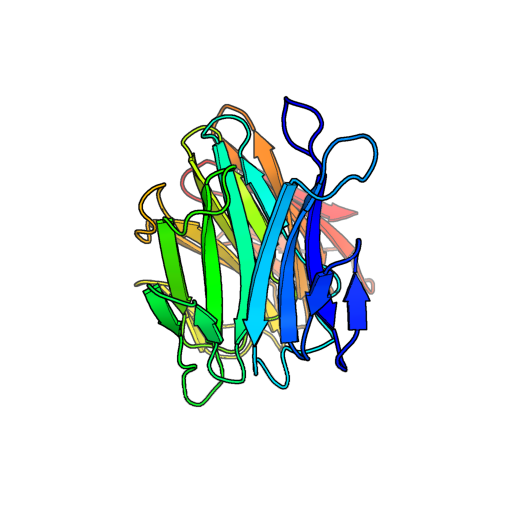 102 LEU A C 1
ATOM 801 O O . LEU A 1 102 ? -14.894 3.277 12.839 1.00 95.31 102 LEU A O 1
ATOM 805 N N . ASP A 1 103 ? -15.399 1.088 12.821 1.00 95.56 103 ASP A N 1
ATOM 806 C CA . ASP A 1 103 ? -15.639 0.941 14.261 1.00 95.56 103 ASP A CA 1
ATOM 807 C C . ASP A 1 103 ? -14.390 0.432 15.007 1.00 95.56 103 ASP A C 1
ATOM 809 O O . ASP A 1 103 ? -14.389 0.332 16.236 1.00 95.56 103 ASP A O 1
ATOM 813 N N . GLY A 1 104 ? -13.293 0.194 14.281 1.00 94.06 104 GLY A N 1
ATOM 814 C CA . GLY A 1 104 ? -12.008 -0.223 14.833 1.00 94.06 104 GLY A CA 1
ATOM 815 C C . GLY A 1 104 ? -11.934 -1.721 15.130 1.00 94.06 104 GLY A C 1
ATOM 816 O O . GLY A 1 104 ? -11.099 -2.139 15.940 1.00 94.06 104 GLY A O 1
ATOM 817 N N . ASN A 1 105 ? -12.792 -2.537 14.516 1.00 95.75 105 ASN A N 1
ATOM 818 C CA . ASN A 1 105 ? -12.687 -3.992 14.587 1.00 95.75 105 ASN A CA 1
ATOM 819 C C . ASN A 1 105 ? -11.718 -4.491 13.516 1.00 95.75 105 ASN A C 1
ATOM 821 O O . ASN A 1 105 ? -11.741 -4.026 12.376 1.00 95.75 105 ASN A O 1
ATOM 825 N N . TYR A 1 106 ? -10.846 -5.422 13.899 1.00 96.25 106 TYR A N 1
ATOM 826 C CA . TYR A 1 106 ? -9.919 -6.066 12.976 1.00 96.25 106 TYR A CA 1
ATOM 827 C C . TYR A 1 106 ? -10.689 -6.933 11.973 1.00 96.25 106 TYR A C 1
ATOM 829 O O . TYR A 1 106 ? -11.652 -7.605 12.341 1.00 96.25 106 TYR A O 1
ATOM 837 N N . VAL A 1 107 ? -10.259 -6.913 10.710 1.00 97.75 107 VAL A N 1
ATOM 838 C CA . VAL A 1 107 ? -10.855 -7.715 9.633 1.00 97.75 107 VAL A CA 1
ATOM 839 C C . VAL A 1 107 ? -9.871 -8.778 9.153 1.00 97.75 107 VAL A C 1
ATOM 841 O O . VAL A 1 107 ? -10.177 -9.966 9.215 1.00 97.75 107 VAL A O 1
ATOM 844 N N . TRP A 1 108 ? -8.699 -8.358 8.670 1.00 98.06 108 TRP A N 1
ATOM 845 C CA . TRP A 1 108 ? -7.620 -9.249 8.240 1.00 98.06 108 TRP A CA 1
ATOM 846 C C . TRP A 1 108 ? -6.274 -8.518 8.203 1.00 98.06 108 TRP A C 1
ATOM 848 O O . TRP A 1 108 ? -6.206 -7.293 8.329 1.00 98.06 108 TRP A O 1
ATOM 858 N N . SER A 1 109 ? -5.196 -9.276 8.004 1.00 96.88 109 SER A N 1
ATOM 859 C CA . SER A 1 109 ? -3.854 -8.756 7.736 1.00 96.88 109 SER A CA 1
ATOM 860 C C . SER A 1 109 ? -3.164 -9.536 6.617 1.00 96.88 109 SER A C 1
ATOM 862 O O . SER A 1 109 ? -3.360 -10.745 6.508 1.00 96.88 109 SER A O 1
ATOM 864 N N . ILE A 1 110 ? -2.330 -8.848 5.840 1.00 96.94 110 ILE A N 1
ATOM 865 C CA . ILE A 1 110 ? -1.358 -9.423 4.899 1.00 96.94 110 ILE A CA 1
ATOM 866 C C . ILE A 1 110 ? 0.039 -9.196 5.481 1.00 96.94 110 ILE A C 1
ATOM 868 O O . ILE A 1 110 ? 0.282 -8.148 6.080 1.00 96.94 110 ILE A O 1
ATOM 872 N N . GLN A 1 111 ? 0.936 -10.159 5.287 1.00 96.06 111 GLN A N 1
ATOM 873 C CA . GLN A 1 111 ? 2.365 -10.039 5.562 1.00 96.06 111 GLN A CA 1
ATOM 874 C C . GLN A 1 111 ? 3.133 -10.607 4.366 1.00 96.06 111 GLN A C 1
ATOM 876 O O . GLN A 1 111 ? 2.765 -11.668 3.865 1.00 96.06 111 GLN A O 1
ATOM 881 N N . GLU A 1 112 ? 4.180 -9.909 3.935 1.00 97.06 112 GLU A N 1
ATOM 882 C CA . GLU A 1 112 ? 5.131 -10.394 2.932 1.00 97.06 112 GLU A CA 1
ATOM 883 C C . GLU A 1 112 ? 6.548 -10.299 3.509 1.00 97.06 112 GLU A C 1
ATOM 885 O O . GLU A 1 112 ? 6.928 -9.269 4.071 1.00 97.06 112 GLU A O 1
ATOM 890 N N . ASP A 1 113 ? 7.323 -11.374 3.382 1.00 95.81 113 ASP A N 1
ATOM 891 C CA . ASP A 1 113 ? 8.582 -11.565 4.114 1.00 95.81 113 ASP A CA 1
ATOM 892 C C . ASP A 1 113 ? 9.788 -10.983 3.361 1.00 95.81 113 ASP A C 1
ATOM 894 O O . ASP A 1 113 ? 10.690 -11.706 2.940 1.00 95.81 113 ASP A O 1
ATOM 898 N N . PHE A 1 114 ? 9.782 -9.663 3.167 1.00 94.81 114 PHE A N 1
ATOM 899 C CA . PHE A 1 114 ? 10.921 -8.908 2.646 1.00 94.81 114 PHE A CA 1
ATOM 900 C C . PHE A 1 114 ? 11.009 -7.503 3.256 1.00 94.81 114 PHE A C 1
ATOM 902 O O . PHE A 1 114 ? 10.000 -6.916 3.656 1.00 94.81 114 PHE A O 1
ATOM 909 N N . ALA A 1 115 ? 12.212 -6.922 3.264 1.00 91.31 115 ALA A N 1
ATOM 910 C CA . ALA A 1 115 ? 12.416 -5.521 3.625 1.00 91.31 115 ALA A CA 1
ATOM 911 C C . ALA A 1 115 ? 11.900 -4.582 2.523 1.00 91.31 115 ALA A C 1
ATOM 913 O O . ALA A 1 115 ? 12.526 -4.427 1.471 1.00 91.31 115 ALA A O 1
ATOM 914 N N . GLY A 1 116 ? 10.777 -3.912 2.781 1.00 89.19 116 GLY A N 1
ATOM 915 C CA . GLY A 1 116 ? 10.243 -2.852 1.925 1.00 89.19 116 GLY A CA 1
ATOM 916 C C . GLY A 1 116 ? 10.299 -1.480 2.594 1.00 89.19 116 GLY A C 1
ATOM 917 O O . GLY A 1 116 ? 10.237 -1.362 3.818 1.00 89.19 116 GLY A O 1
ATOM 918 N N . LYS A 1 117 ? 10.399 -0.419 1.788 1.00 89.00 117 LYS A N 1
ATOM 919 C CA . LYS A 1 117 ? 10.366 0.979 2.255 1.00 89.00 117 LYS A CA 1
ATOM 920 C C . LYS A 1 117 ? 9.371 1.803 1.448 1.00 89.00 117 LYS A C 1
ATOM 922 O O . LYS A 1 117 ? 8.873 1.343 0.427 1.00 89.00 117 LYS A O 1
ATOM 927 N N . GLU A 1 118 ? 9.068 3.005 1.938 1.00 88.00 118 GLU A N 1
ATOM 928 C CA . GLU A 1 118 ? 8.193 3.976 1.250 1.00 88.00 118 GLU A CA 1
ATOM 929 C C . GLU A 1 118 ? 6.829 3.393 0.850 1.00 88.00 118 GLU A C 1
ATOM 931 O O . GLU A 1 118 ? 6.271 3.673 -0.208 1.00 88.00 118 GLU A O 1
ATOM 936 N N . LEU A 1 119 ? 6.299 2.540 1.726 1.00 89.62 119 LEU A N 1
ATOM 937 C CA . LEU A 1 119 ? 5.105 1.759 1.445 1.00 89.62 119 LEU A CA 1
ATOM 938 C C . LEU A 1 119 ? 3.879 2.655 1.352 1.00 89.62 119 LEU A C 1
ATOM 940 O O . LEU A 1 119 ? 3.695 3.474 2.236 1.00 89.62 119 LEU A O 1
ATOM 944 N N . SER A 1 120 ? 3.004 2.442 0.375 1.00 91.50 120 SER A N 1
ATOM 945 C CA . SER A 1 120 ? 1.708 3.116 0.238 1.00 91.50 120 SER A CA 1
ATOM 946 C C . SER A 1 120 ? 0.613 2.094 -0.023 1.00 91.50 120 SER A C 1
ATOM 948 O O . SER A 1 120 ? 0.834 1.115 -0.730 1.00 91.50 120 SER A O 1
ATOM 950 N N . VAL A 1 121 ? -0.577 2.328 0.529 1.00 93.56 121 VAL A N 1
ATOM 951 C CA . VAL A 1 121 ? -1.762 1.499 0.289 1.00 93.56 121 VAL A CA 1
ATOM 952 C C . VAL A 1 121 ? -2.936 2.379 -0.121 1.00 93.56 121 VAL A C 1
ATOM 954 O O . VAL A 1 121 ? -3.262 3.363 0.550 1.00 93.56 121 VAL A O 1
ATOM 957 N N . VAL A 1 122 ? -3.591 2.023 -1.226 1.00 94.88 122 VAL A N 1
ATOM 958 C CA . VAL A 1 122 ? -4.809 2.690 -1.698 1.00 94.88 122 VAL A CA 1
ATOM 959 C C . VAL A 1 122 ? -5.892 1.661 -2.026 1.00 94.88 122 VAL A C 1
ATOM 961 O O . VAL A 1 122 ? -5.599 0.643 -2.656 1.00 94.88 122 VAL A O 1
ATOM 964 N N . PRO A 1 123 ? -7.149 1.886 -1.621 1.00 95.50 123 PRO A N 1
ATOM 965 C CA . PRO A 1 123 ? -8.258 1.063 -2.073 1.00 95.50 123 PRO A CA 1
ATOM 966 C C . PRO A 1 123 ? -8.600 1.365 -3.538 1.00 95.50 123 PRO A C 1
ATOM 968 O O . PRO A 1 123 ? -8.402 2.483 -4.023 1.00 95.50 123 PRO A O 1
ATOM 971 N N . ASP A 1 124 ? -9.149 0.378 -4.241 1.00 95.19 124 ASP A N 1
ATOM 972 C CA . ASP A 1 124 ? -9.879 0.596 -5.492 1.00 95.19 124 ASP A CA 1
ATOM 973 C C . ASP A 1 124 ? -11.398 0.655 -5.250 1.00 95.19 124 ASP A C 1
ATOM 975 O O . ASP A 1 124 ? -11.895 0.400 -4.152 1.00 95.19 124 ASP A O 1
ATOM 979 N N . TYR A 1 125 ? -12.172 1.000 -6.279 1.00 94.31 125 TYR A N 1
ATOM 980 C CA . TYR A 1 125 ? -13.628 1.148 -6.167 1.00 94.31 125 TYR A CA 1
ATOM 981 C C . TYR A 1 125 ? -14.373 -0.192 -6.075 1.00 94.31 125 TYR A C 1
ATOM 983 O O . TYR A 1 125 ? -15.596 -0.213 -5.933 1.00 94.31 125 TYR A O 1
ATOM 991 N N . SER A 1 126 ? -13.665 -1.319 -6.164 1.00 95.12 126 SER A N 1
ATOM 992 C CA . SER A 1 126 ? -14.190 -2.664 -5.910 1.00 95.12 126 SER A CA 1
ATOM 993 C C . SER A 1 126 ? -13.842 -3.183 -4.512 1.00 95.12 126 SER A C 1
ATOM 995 O O . SER A 1 126 ? -14.215 -4.306 -4.176 1.00 95.12 126 SER A O 1
ATOM 997 N N . GLY A 1 127 ? -13.178 -2.368 -3.685 1.00 95.06 127 GLY A N 1
ATOM 998 C CA . GLY A 1 127 ? -12.765 -2.729 -2.331 1.00 95.06 127 GLY A CA 1
ATOM 999 C C . GLY A 1 127 ? -11.502 -3.586 -2.275 1.00 95.06 127 GLY A C 1
ATOM 1000 O O . GLY A 1 127 ? -11.159 -4.070 -1.194 1.00 95.06 127 GLY A O 1
ATOM 1001 N N . ASN A 1 128 ? -10.828 -3.785 -3.412 1.00 97.62 128 ASN A N 1
ATOM 1002 C CA . ASN A 1 128 ? -9.480 -4.339 -3.450 1.00 97.62 128 ASN A CA 1
ATOM 1003 C C . ASN A 1 128 ? -8.497 -3.280 -2.945 1.00 97.62 128 ASN A C 1
ATOM 1005 O O . ASN A 1 128 ? -8.843 -2.103 -2.822 1.00 97.62 128 ASN A O 1
ATOM 1009 N N . ILE A 1 129 ? -7.251 -3.680 -2.720 1.00 97.44 129 ILE A N 1
ATOM 1010 C CA . ILE A 1 129 ? -6.175 -2.742 -2.410 1.00 97.44 129 ILE A CA 1
ATOM 1011 C C . ILE A 1 129 ? -5.047 -2.846 -3.419 1.00 97.44 129 ILE A C 1
ATOM 1013 O O . ILE A 1 129 ? -4.764 -3.917 -3.957 1.00 97.44 129 ILE A O 1
ATOM 1017 N N . VAL A 1 130 ? -4.387 -1.716 -3.627 1.00 97.56 130 VAL A N 1
ATOM 1018 C CA . VAL A 1 130 ? -3.124 -1.621 -4.340 1.00 97.56 130 VAL A CA 1
ATOM 1019 C C . VAL A 1 130 ? -2.073 -1.149 -3.346 1.00 97.56 130 VAL A C 1
ATOM 1021 O O . VAL A 1 130 ? -2.243 -0.120 -2.689 1.00 97.56 130 VAL A O 1
ATOM 1024 N N . LEU A 1 131 ? -1.018 -1.940 -3.220 1.00 95.94 131 LEU A N 1
ATOM 1025 C CA . LEU A 1 131 ? 0.137 -1.718 -2.369 1.00 95.94 131 LEU A CA 1
ATOM 1026 C C . LEU A 1 131 ? 1.325 -1.344 -3.257 1.00 95.94 131 LEU A C 1
ATOM 1028 O O . LEU A 1 131 ? 1.535 -1.966 -4.295 1.00 95.94 131 LEU A O 1
ATOM 1032 N N . SER A 1 132 ? 2.113 -0.360 -2.852 1.00 94.69 132 SER A N 1
ATOM 1033 C CA . SER A 1 132 ? 3.412 -0.075 -3.463 1.00 94.69 132 SER A CA 1
ATOM 1034 C C . SER A 1 132 ? 4.454 0.190 -2.408 1.00 94.69 132 SER A C 1
ATOM 1036 O O . SER A 1 132 ? 4.122 0.435 -1.254 1.00 94.69 132 SER A O 1
ATOM 1038 N N . GLY A 1 133 ? 5.698 0.224 -2.845 1.00 93.25 133 GLY A N 1
ATOM 1039 C CA . GLY A 1 133 ? 6.845 0.720 -2.109 1.00 93.25 133 GLY A CA 1
ATOM 1040 C C . GLY A 1 133 ? 8.090 0.479 -2.940 1.00 93.25 133 GLY A C 1
ATOM 1041 O O . GLY A 1 133 ? 7.995 0.198 -4.137 1.00 93.25 133 GLY A O 1
ATOM 1042 N N . ILE A 1 134 ? 9.240 0.540 -2.289 1.00 93.19 134 ILE A N 1
ATOM 1043 C CA . ILE A 1 134 ? 10.529 0.220 -2.894 1.00 93.19 134 ILE A CA 1
ATOM 1044 C C . ILE A 1 134 ? 11.125 -1.021 -2.235 1.00 93.19 134 ILE A C 1
ATOM 1046 O O . ILE A 1 134 ? 10.927 -1.254 -1.035 1.00 93.19 134 ILE A O 1
ATOM 1050 N N . PHE A 1 135 ? 11.860 -1.809 -3.010 1.00 94.94 135 PHE A N 1
ATOM 1051 C CA . PHE A 1 135 ? 12.496 -3.049 -2.566 1.00 94.94 135 PHE A CA 1
ATOM 1052 C C . PHE A 1 135 ? 13.928 -3.168 -3.101 1.00 94.94 135 PHE A C 1
ATOM 1054 O O . PHE A 1 135 ? 14.354 -2.367 -3.927 1.00 94.94 135 PHE A O 1
ATOM 1061 N N . ARG A 1 136 ? 14.682 -4.147 -2.590 1.00 94.38 136 ARG A N 1
ATOM 1062 C CA . ARG A 1 136 ? 16.059 -4.472 -3.003 1.00 94.38 136 ARG A CA 1
ATOM 1063 C C . ARG A 1 136 ? 16.144 -5.932 -3.426 1.00 94.38 136 ARG A C 1
ATOM 1065 O O . ARG A 1 136 ? 15.308 -6.735 -3.018 1.00 94.38 136 ARG A O 1
ATOM 1072 N N . ASP A 1 137 ? 17.184 -6.269 -4.183 1.00 94.94 137 ASP A N 1
ATOM 1073 C CA . ASP A 1 137 ? 17.531 -7.648 -4.533 1.00 94.94 137 ASP A CA 1
ATOM 1074 C C . ASP A 1 137 ? 16.352 -8.417 -5.168 1.00 94.94 137 ASP A C 1
ATOM 1076 O O . ASP A 1 137 ? 15.760 -7.970 -6.153 1.00 94.94 137 ASP A O 1
ATOM 1080 N N . ILE A 1 138 ? 16.026 -9.597 -4.636 1.00 96.00 138 ILE A N 1
ATOM 1081 C CA . ILE A 1 138 ? 14.945 -10.458 -5.110 1.00 96.00 138 ILE A CA 1
ATOM 1082 C C . ILE A 1 138 ? 13.931 -10.595 -3.986 1.00 96.00 138 ILE A C 1
ATOM 1084 O O . ILE A 1 138 ? 14.270 -11.059 -2.900 1.00 96.00 138 ILE A O 1
ATOM 1088 N N . ILE A 1 139 ? 12.676 -10.278 -4.280 1.00 97.31 139 ILE A N 1
ATOM 1089 C CA . ILE A 1 139 ? 11.563 -10.452 -3.346 1.00 97.31 139 ILE A CA 1
ATOM 1090 C C . ILE A 1 139 ? 10.499 -11.357 -3.952 1.00 97.31 139 ILE A C 1
ATOM 1092 O O . ILE A 1 139 ? 10.449 -11.584 -5.163 1.00 97.31 139 ILE A O 1
ATOM 1096 N N . THR A 1 140 ? 9.616 -11.867 -3.104 1.00 97.75 140 THR A N 1
ATOM 1097 C CA . THR A 1 140 ? 8.374 -12.510 -3.534 1.00 97.75 140 THR A CA 1
ATOM 1098 C C . THR A 1 140 ? 7.208 -11.759 -2.917 1.00 97.75 140 THR A C 1
ATOM 1100 O O . THR A 1 140 ? 7.215 -11.511 -1.717 1.00 97.75 140 THR A O 1
ATOM 1103 N N . ILE A 1 141 ? 6.225 -11.409 -3.745 1.00 97.88 141 ILE A N 1
ATOM 1104 C CA . ILE A 1 141 ? 4.947 -10.843 -3.312 1.00 97.88 141 ILE A CA 1
ATOM 1105 C C . ILE A 1 141 ? 3.857 -11.831 -3.717 1.00 97.88 141 ILE A C 1
ATOM 1107 O O . ILE A 1 141 ? 3.660 -12.086 -4.911 1.00 97.88 141 ILE A O 1
ATOM 1111 N N . GLY A 1 142 ? 3.176 -12.426 -2.738 1.00 97.19 142 GLY A N 1
ATOM 1112 C CA . GLY A 1 142 ? 2.218 -13.500 -2.974 1.00 97.19 142 GLY A CA 1
ATOM 1113 C C . GLY A 1 142 ? 2.863 -14.681 -3.705 1.00 97.19 142 GLY A C 1
ATOM 1114 O O . GLY A 1 142 ? 3.604 -15.466 -3.119 1.00 97.19 142 GLY A O 1
ATOM 1115 N N . THR A 1 143 ? 2.572 -14.832 -5.000 1.00 96.88 143 THR A N 1
ATOM 1116 C CA . THR A 1 143 ? 3.165 -15.887 -5.847 1.00 96.88 143 THR A CA 1
ATOM 1117 C C . THR A 1 143 ? 4.105 -15.363 -6.932 1.00 96.88 143 THR A C 1
ATOM 1119 O O . THR A 1 143 ? 4.559 -16.148 -7.766 1.00 96.88 143 THR A O 1
ATOM 1122 N N . THR A 1 144 ? 4.382 -14.060 -6.959 1.00 98.00 144 THR A N 1
ATOM 1123 C CA . THR A 1 144 ? 5.197 -13.417 -7.994 1.00 98.00 144 THR A CA 1
ATOM 1124 C C . THR A 1 144 ? 6.570 -13.058 -7.442 1.00 98.00 144 THR A C 1
ATOM 1126 O O . THR A 1 144 ? 6.675 -12.326 -6.462 1.00 98.00 144 THR A O 1
ATOM 1129 N N . GLY A 1 145 ? 7.624 -13.557 -8.091 1.00 97.88 145 GLY A N 1
ATOM 1130 C CA . GLY A 1 145 ? 8.996 -13.132 -7.821 1.00 97.88 145 GLY A CA 1
ATOM 1131 C C . GLY A 1 145 ? 9.329 -11.862 -8.601 1.00 97.88 145 GLY A C 1
ATOM 1132 O O . GLY A 1 145 ? 9.112 -11.823 -9.811 1.00 97.88 145 GLY A O 1
ATOM 1133 N N . LEU A 1 146 ? 9.864 -10.853 -7.919 1.00 97.56 146 LEU A N 1
ATOM 1134 C CA . LEU A 1 146 ? 10.366 -9.617 -8.519 1.00 97.56 146 LEU A CA 1
ATOM 1135 C C . LEU A 1 146 ? 11.871 -9.513 -8.265 1.00 97.56 146 LEU A C 1
ATOM 1137 O O . LEU A 1 146 ? 12.375 -9.974 -7.242 1.00 97.56 146 LEU A O 1
ATOM 1141 N N . THR A 1 147 ? 12.602 -8.930 -9.206 1.00 97.00 147 THR A N 1
ATOM 1142 C CA . THR A 1 147 ? 14.051 -8.724 -9.106 1.00 97.00 147 THR A CA 1
ATOM 1143 C C . THR A 1 147 ? 14.348 -7.276 -9.429 1.00 97.00 147 THR A C 1
ATOM 1145 O O . THR A 1 147 ? 13.930 -6.812 -10.485 1.00 97.00 147 THR A O 1
ATOM 1148 N N . SER A 1 148 ? 15.030 -6.590 -8.518 1.00 95.69 148 SER A N 1
ATOM 1149 C CA . SER A 1 148 ? 15.513 -5.231 -8.730 1.00 95.69 148 SER A CA 1
ATOM 1150 C C . SER A 1 148 ? 16.587 -5.238 -9.818 1.00 95.69 148 SER A C 1
ATOM 1152 O O . SER A 1 148 ? 17.470 -6.099 -9.798 1.00 95.69 148 SER A O 1
ATOM 1154 N N . ASP A 1 149 ? 16.505 -4.310 -10.765 1.00 92.88 149 ASP A N 1
ATOM 1155 C CA . ASP A 1 149 ? 17.506 -4.128 -11.828 1.00 92.88 149 ASP A CA 1
ATOM 1156 C C . ASP A 1 149 ? 18.660 -3.217 -11.365 1.00 92.88 149 ASP A C 1
ATOM 1158 O O . ASP A 1 149 ? 19.781 -3.302 -11.870 1.00 92.88 149 ASP A O 1
ATOM 1162 N N . GLY A 1 150 ? 18.402 -2.411 -10.332 1.00 89.94 150 GLY A N 1
ATOM 1163 C CA . GLY A 1 150 ? 19.352 -1.513 -9.689 1.00 89.94 150 GLY A CA 1
ATOM 1164 C C . GLY A 1 150 ? 19.477 -1.745 -8.186 1.00 89.94 150 GLY A C 1
ATOM 1165 O O . GLY A 1 150 ? 19.249 -2.846 -7.670 1.00 89.94 150 GLY A O 1
ATOM 1166 N N . GLU A 1 151 ? 19.839 -0.685 -7.463 1.00 90.81 151 GLU A N 1
ATOM 1167 C CA . GLU A 1 151 ? 19.934 -0.722 -6.002 1.00 90.81 151 GLU A CA 1
ATOM 1168 C C . GLU A 1 151 ? 18.558 -0.805 -5.342 1.00 90.81 151 GLU A C 1
ATOM 1170 O O . GLU A 1 151 ? 18.427 -1.512 -4.341 1.00 90.81 151 GLU A O 1
ATOM 1175 N N . GLN A 1 152 ? 17.566 -0.065 -5.852 1.00 93.00 152 GLN A N 1
ATOM 1176 C CA . GLN A 1 152 ? 16.202 -0.044 -5.323 1.00 93.00 152 GLN A CA 1
ATOM 1177 C C . GLN A 1 152 ? 15.183 0.244 -6.416 1.00 93.00 152 GLN A C 1
ATOM 1179 O O . GLN A 1 152 ? 15.159 1.354 -6.928 1.00 93.00 152 GLN A O 1
ATOM 1184 N N . ASP A 1 153 ? 14.270 -0.695 -6.642 1.00 95.06 153 ASP A N 1
ATOM 1185 C CA . ASP A 1 153 ? 13.158 -0.521 -7.572 1.00 95.06 153 ASP A CA 1
ATOM 1186 C C . ASP A 1 153 ? 11.826 -0.346 -6.845 1.00 95.06 153 ASP A C 1
ATOM 1188 O O . ASP A 1 153 ? 11.618 -0.840 -5.731 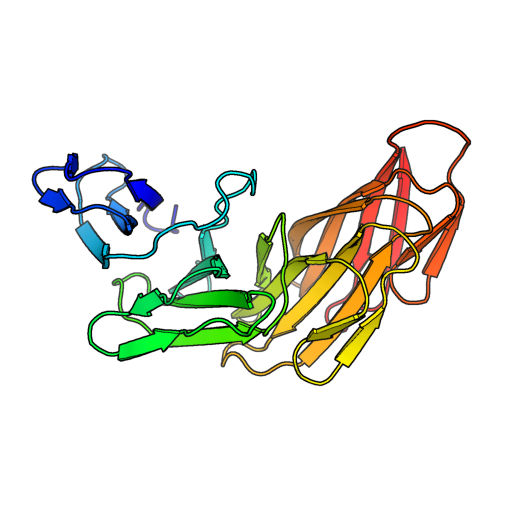1.00 95.06 153 ASP A O 1
ATOM 1192 N N . GLY A 1 154 ? 10.877 0.299 -7.522 1.00 94.62 154 GLY A N 1
ATOM 1193 C CA . GLY A 1 154 ? 9.482 0.325 -7.115 1.00 94.62 154 GLY A CA 1
ATOM 1194 C C . GLY A 1 154 ? 8.781 -1.010 -7.373 1.00 94.62 154 GLY A C 1
ATOM 1195 O O . GLY A 1 154 ? 9.054 -1.710 -8.352 1.00 94.62 154 GLY A O 1
ATOM 1196 N N . PHE A 1 155 ? 7.814 -1.350 -6.528 1.00 96.00 155 PHE A N 1
ATOM 1197 C CA . PHE A 1 155 ? 6.848 -2.414 -6.796 1.00 96.00 155 PHE A CA 1
ATOM 1198 C C . PHE A 1 155 ? 5.418 -1.884 -6.716 1.00 96.00 155 PHE A C 1
ATOM 1200 O O . PHE A 1 155 ? 5.120 -0.945 -5.976 1.00 96.00 155 PHE A O 1
ATOM 1207 N N . VAL A 1 156 ? 4.516 -2.540 -7.444 1.00 97.25 156 VAL A N 1
ATOM 1208 C CA . VAL A 1 156 ? 3.066 -2.363 -7.322 1.00 97.25 156 VAL A CA 1
ATOM 1209 C C . VAL A 1 156 ? 2.437 -3.742 -7.229 1.00 97.25 156 VAL A C 1
ATOM 1211 O O . VAL A 1 156 ? 2.696 -4.595 -8.071 1.00 97.25 156 VAL A O 1
ATOM 1214 N N . ALA A 1 157 ? 1.603 -3.966 -6.223 1.00 97.75 157 ALA A N 1
ATOM 1215 C CA . ALA A 1 157 ? 0.915 -5.225 -5.987 1.00 97.75 157 ALA A CA 1
ATOM 1216 C C . ALA A 1 157 ? -0.566 -4.989 -5.719 1.00 97.75 157 ALA A C 1
ATOM 1218 O O . ALA A 1 157 ? -0.946 -3.989 -5.111 1.00 97.75 157 ALA A O 1
ATOM 1219 N N . LYS A 1 158 ? -1.411 -5.924 -6.143 1.00 98.38 158 LYS A N 1
ATOM 1220 C CA . LYS A 1 158 ? -2.853 -5.865 -5.929 1.00 98.38 158 LYS A CA 1
ATOM 1221 C C . LYS A 1 158 ? -3.342 -7.090 -5.174 1.00 98.38 158 LYS A C 1
ATOM 1223 O O . LYS A 1 158 ? -2.993 -8.221 -5.510 1.00 98.38 158 LYS A O 1
ATOM 1228 N N . TYR A 1 159 ? -4.206 -6.843 -4.196 1.00 98.69 159 TYR A N 1
ATOM 1229 C CA . TYR A 1 159 ? -4.894 -7.868 -3.417 1.00 98.69 159 TYR A CA 1
ATOM 1230 C C . TYR A 1 159 ? -6.391 -7.612 -3.453 1.00 98.69 159 TYR A C 1
ATOM 1232 O O . TYR A 1 159 ? -6.822 -6.460 -3.447 1.00 98.69 159 TYR A O 1
ATOM 1240 N N . ASP A 1 160 ? -7.189 -8.673 -3.476 1.00 98.19 160 ASP A N 1
ATOM 1241 C CA . ASP A 1 160 ? -8.638 -8.550 -3.439 1.00 98.19 160 ASP A CA 1
ATOM 1242 C C . ASP A 1 160 ? -9.157 -8.033 -2.082 1.00 98.19 160 ASP A C 1
ATOM 1244 O O . ASP A 1 160 ? -8.421 -7.898 -1.100 1.00 98.19 160 ASP A O 1
ATOM 1248 N N . ALA A 1 161 ? -10.458 -7.753 -1.998 1.00 97.00 161 ALA A N 1
ATOM 1249 C CA . ALA A 1 161 ? -11.088 -7.256 -0.771 1.00 97.00 161 ALA A CA 1
ATOM 1250 C C . ALA A 1 161 ? -10.961 -8.197 0.451 1.00 97.00 161 ALA A C 1
ATOM 1252 O O . ALA A 1 161 ? -11.120 -7.749 1.599 1.00 97.00 161 ALA A O 1
ATOM 1253 N N . GLY A 1 162 ? -10.705 -9.487 0.210 1.00 98.00 162 GLY A N 1
ATOM 1254 C CA . GLY A 1 162 ? -10.462 -10.523 1.212 1.00 98.00 162 GLY A CA 1
ATOM 1255 C C . GLY A 1 162 ? -8.985 -10.707 1.572 1.00 98.00 162 GLY A C 1
ATOM 1256 O O . GLY A 1 162 ? -8.691 -11.542 2.421 1.00 98.00 162 GLY A O 1
ATOM 1257 N N . GLY A 1 163 ? -8.084 -9.935 0.961 1.00 97.69 163 GLY A N 1
ATOM 1258 C CA . GLY A 1 163 ? -6.645 -10.006 1.186 1.00 97.69 163 GLY A CA 1
ATOM 1259 C C . GLY A 1 163 ? -5.934 -11.082 0.362 1.00 97.69 163 GLY A C 1
ATOM 1260 O O . GLY A 1 163 ? -4.780 -11.392 0.647 1.00 97.69 163 GLY A O 1
ATOM 1261 N N . ASN A 1 164 ? -6.582 -11.666 -0.652 1.00 98.38 164 ASN A N 1
ATOM 1262 C CA . ASN A 1 164 ? -5.924 -12.637 -1.527 1.00 98.38 164 ASN A CA 1
ATOM 1263 C C . ASN A 1 164 ? -5.116 -11.919 -2.609 1.00 98.38 164 ASN A C 1
ATOM 1265 O O . ASN A 1 164 ? -5.607 -10.985 -3.242 1.00 98.38 164 ASN A O 1
ATOM 1269 N N . PHE A 1 165 ? -3.897 -12.390 -2.855 1.00 98.62 165 PHE A N 1
ATOM 1270 C CA . PHE A 1 165 ? -3.029 -11.868 -3.907 1.00 98.62 165 PHE A CA 1
ATOM 1271 C C . PHE A 1 165 ? -3.656 -12.016 -5.302 1.00 98.62 165 PHE A C 1
ATOM 1273 O O . PHE A 1 165 ? -4.195 -13.075 -5.634 1.00 98.62 165 PHE A O 1
ATOM 1280 N N . LEU A 1 166 ? -3.553 -10.966 -6.122 1.00 98.56 166 LEU A N 1
ATOM 1281 C CA . LEU A 1 166 ? -3.997 -10.964 -7.517 1.00 98.56 166 LEU A CA 1
ATOM 1282 C C . LEU A 1 166 ? -2.814 -10.882 -8.484 1.00 98.56 166 LEU A C 1
ATOM 1284 O O . LEU A 1 166 ? -2.680 -11.741 -9.354 1.00 98.56 166 LEU A O 1
ATOM 1288 N N . TRP A 1 167 ? -1.970 -9.859 -8.342 1.00 98.50 167 TRP A N 1
ATOM 1289 C CA . TRP A 1 167 ? -0.808 -9.636 -9.203 1.00 98.50 167 TRP A CA 1
ATOM 1290 C C . TRP A 1 167 ? 0.206 -8.697 -8.541 1.00 98.50 167 TRP A C 1
ATOM 1292 O O . TRP A 1 167 ? -0.129 -7.966 -7.609 1.00 98.50 167 TRP A O 1
ATOM 1302 N N . ALA A 1 168 ? 1.442 -8.707 -9.040 1.00 98.25 168 ALA A N 1
ATOM 1303 C CA . ALA A 1 168 ? 2.474 -7.729 -8.710 1.00 98.25 168 ALA A CA 1
ATOM 1304 C C . ALA A 1 168 ? 3.360 -7.462 -9.929 1.00 98.25 168 ALA A C 1
ATOM 1306 O O . ALA A 1 168 ? 3.589 -8.374 -10.723 1.00 98.25 168 ALA A O 1
ATOM 1307 N N . ILE A 1 169 ? 3.858 -6.233 -10.043 1.00 97.19 169 ILE A N 1
ATOM 1308 C CA . ILE A 1 169 ? 4.790 -5.786 -11.079 1.00 97.19 169 ILE A CA 1
ATOM 1309 C C . ILE A 1 169 ? 5.947 -5.002 -10.450 1.00 97.19 169 ILE A C 1
ATOM 1311 O O . ILE A 1 169 ? 5.805 -4.400 -9.379 1.00 97.19 169 ILE A O 1
ATOM 1315 N N . ARG A 1 170 ? 7.084 -4.986 -11.146 1.00 95.81 170 ARG A N 1
ATOM 1316 C CA . ARG A 1 170 ? 8.236 -4.125 -10.855 1.00 95.81 170 ARG A CA 1
ATOM 1317 C C . ARG A 1 170 ? 8.128 -2.836 -11.660 1.00 95.81 170 ARG A C 1
ATOM 1319 O O . ARG A 1 170 ? 7.625 -2.842 -12.783 1.00 95.81 170 ARG A O 1
ATOM 1326 N N . ALA A 1 171 ? 8.657 -1.755 -11.114 1.00 93.75 171 ALA A N 1
ATOM 1327 C CA . ALA A 1 171 ? 8.886 -0.532 -11.846 1.00 93.75 171 ALA A CA 1
ATOM 1328 C C . ALA A 1 171 ? 10.197 0.133 -11.409 1.00 93.75 171 ALA A C 1
ATOM 1330 O O . ALA A 1 171 ? 10.279 0.662 -10.302 1.00 93.75 171 ALA A O 1
ATOM 1331 N N . GLY A 1 172 ? 11.201 0.124 -12.283 1.00 92.81 172 GLY A N 1
ATOM 1332 C CA . GLY A 1 172 ? 12.498 0.739 -12.006 1.00 92.81 172 GLY A CA 1
ATOM 1333 C C . GLY A 1 172 ? 13.582 0.432 -13.036 1.00 92.81 172 GLY A C 1
ATOM 1334 O O . GLY A 1 172 ? 13.264 0.007 -14.155 1.00 92.81 172 GLY A O 1
ATOM 1335 N N . GLY A 1 173 ? 14.839 0.701 -12.691 1.00 92.25 173 GLY A N 1
ATOM 1336 C CA . GLY A 1 173 ? 15.980 0.699 -13.613 1.00 92.25 173 GLY A CA 1
ATOM 1337 C C . GLY A 1 173 ? 17.301 0.369 -12.915 1.00 92.25 173 GLY A C 1
ATOM 1338 O O . GLY A 1 173 ? 17.310 -0.240 -11.857 1.00 92.25 173 GLY A O 1
ATOM 1339 N N . GLU A 1 174 ? 18.433 0.740 -13.514 1.00 92.31 174 GLU A N 1
ATOM 1340 C CA . GLU A 1 174 ? 19.772 0.370 -13.020 1.00 92.31 174 GLU A CA 1
ATOM 1341 C C . GLU A 1 174 ? 20.219 1.111 -11.734 1.00 92.31 174 GLU A C 1
ATOM 1343 O O . GLU A 1 174 ? 21.261 0.773 -11.164 1.00 92.31 174 GLU A O 1
ATOM 1348 N N . LEU A 1 175 ? 19.485 2.134 -11.277 1.00 91.88 175 LEU A N 1
ATOM 1349 C CA . LEU A 1 175 ? 19.841 2.999 -10.142 1.00 91.88 175 LEU A CA 1
ATOM 1350 C C . LEU A 1 175 ? 18.863 2.857 -8.956 1.00 91.88 175 LEU A C 1
ATOM 1352 O O . LEU A 1 175 ? 18.604 1.746 -8.500 1.00 91.88 175 LEU A O 1
ATOM 1356 N N . ILE A 1 176 ? 18.480 3.982 -8.341 1.00 89.81 176 ILE A N 1
ATOM 1357 C CA . ILE A 1 176 ? 17.542 4.051 -7.218 1.00 89.81 176 ILE A CA 1
ATOM 1358 C C . ILE A 1 176 ? 16.298 4.775 -7.705 1.00 89.81 176 ILE A C 1
ATOM 1360 O O . ILE A 1 176 ? 16.375 5.878 -8.254 1.00 89.81 176 ILE A O 1
ATOM 1364 N N . GLU A 1 177 ? 15.150 4.179 -7.427 1.00 89.75 177 GLU A N 1
ATOM 1365 C CA . GLU A 1 177 ? 13.848 4.699 -7.782 1.00 89.75 177 GLU A CA 1
ATOM 1366 C C . GLU A 1 177 ? 12.991 4.890 -6.538 1.00 89.75 177 GLU A C 1
ATOM 1368 O O . GLU A 1 177 ? 12.935 4.045 -5.645 1.00 89.75 177 GLU A O 1
ATOM 1373 N N . TYR A 1 178 ? 12.280 6.010 -6.512 1.00 87.06 178 TYR A N 1
ATOM 1374 C CA . TYR A 1 178 ? 11.348 6.380 -5.460 1.00 87.06 178 TYR A CA 1
ATOM 1375 C C . TYR A 1 178 ? 9.944 6.396 -6.055 1.00 87.06 178 TYR A C 1
ATOM 1377 O O . TYR A 1 178 ? 9.583 7.301 -6.807 1.00 87.06 178 TYR A O 1
ATOM 1385 N N . MET A 1 179 ? 9.131 5.386 -5.748 1.00 83.56 179 MET A N 1
ATOM 1386 C CA . MET A 1 179 ? 7.787 5.235 -6.311 1.00 83.56 179 MET A CA 1
ATOM 1387 C C . MET A 1 179 ? 6.698 5.371 -5.247 1.00 83.56 179 MET A C 1
ATOM 1389 O O . MET A 1 179 ? 6.762 4.746 -4.193 1.00 83.56 179 MET A O 1
ATOM 1393 N N . ALA A 1 180 ? 5.613 6.073 -5.591 1.00 81.19 180 ALA A N 1
ATOM 1394 C CA . ALA A 1 180 ? 4.371 6.060 -4.830 1.00 81.19 180 ALA A CA 1
ATOM 1395 C C . ALA A 1 180 ? 3.146 5.807 -5.727 1.00 81.19 180 ALA A C 1
ATOM 1397 O O . ALA A 1 180 ? 2.974 6.418 -6.787 1.00 81.19 180 ALA A O 1
ATOM 1398 N N . ILE A 1 181 ? 2.218 4.964 -5.268 1.00 78.62 181 ILE A N 1
ATOM 1399 C CA . ILE A 1 181 ? 0.840 5.017 -5.765 1.00 78.62 181 ILE A CA 1
ATOM 1400 C C . ILE A 1 181 ? 0.154 6.241 -5.168 1.00 78.62 181 ILE A C 1
ATOM 1402 O O . ILE A 1 181 ? 0.207 6.476 -3.959 1.00 78.62 181 ILE A O 1
ATOM 1406 N N . THR A 1 182 ? -0.552 6.981 -6.018 1.00 84.31 182 THR A N 1
ATOM 1407 C CA . THR A 1 182 ? -1.246 8.209 -5.614 1.00 84.31 182 THR A CA 1
ATOM 1408 C C . THR A 1 182 ? -2.749 8.028 -5.470 1.00 84.31 182 THR A C 1
ATOM 1410 O O . THR A 1 182 ? -3.353 8.630 -4.585 1.00 84.31 182 THR A O 1
ATOM 1413 N N . SER A 1 183 ? -3.380 7.244 -6.349 1.00 92.81 183 SER A N 1
ATOM 1414 C CA . SER A 1 183 ? -4.837 7.090 -6.371 1.00 92.81 183 SER A CA 1
ATOM 1415 C C . SER A 1 183 ? -5.301 5.979 -7.311 1.00 92.81 183 SER A C 1
ATOM 1417 O O . SER A 1 183 ? -4.547 5.482 -8.153 1.00 92.81 183 SER A O 1
ATOM 1419 N N . THR A 1 184 ? -6.582 5.641 -7.186 1.00 95.88 184 THR A N 1
ATOM 1420 C CA . THR A 1 184 ? -7.333 4.830 -8.144 1.00 95.88 184 THR A CA 1
ATOM 1421 C C . THR A 1 184 ? -8.536 5.614 -8.676 1.00 95.88 184 THR A C 1
ATOM 1423 O O . THR A 1 184 ? -9.014 6.556 -8.034 1.00 95.88 184 THR A O 1
ATOM 1426 N N . ASP A 1 185 ? -9.041 5.252 -9.858 1.00 96.00 185 ASP A N 1
ATOM 1427 C CA . ASP A 1 185 ? -10.302 5.794 -10.386 1.00 96.00 185 ASP A CA 1
ATOM 1428 C C . ASP A 1 185 ? -11.455 4.784 -10.327 1.00 96.00 185 ASP A C 1
ATOM 1430 O O . ASP A 1 185 ? -11.275 3.618 -9.988 1.00 96.00 185 ASP A O 1
ATOM 1434 N N . SER A 1 186 ? -12.664 5.229 -10.680 1.00 95.75 186 SER A N 1
ATOM 1435 C CA . SER A 1 186 ? -13.883 4.408 -10.646 1.00 95.75 186 SER A CA 1
ATOM 1436 C C . SER A 1 186 ? -13.895 3.230 -11.622 1.00 95.75 186 SER A C 1
ATOM 1438 O O . SER A 1 186 ? -14.797 2.398 -11.560 1.00 95.75 186 SER A O 1
ATOM 1440 N N . SER A 1 187 ? -12.917 3.154 -12.528 1.00 97.12 187 SER A N 1
ATOM 1441 C CA . SER A 1 187 ? -12.670 1.988 -13.384 1.00 97.12 187 SER A CA 1
ATOM 1442 C C . SER A 1 187 ? -11.547 1.102 -12.832 1.00 97.12 187 SER A C 1
ATOM 1444 O O . SER A 1 187 ? -11.067 0.223 -13.538 1.00 97.12 187 SER A O 1
ATOM 1446 N N . ASN A 1 188 ? -11.130 1.331 -11.582 1.00 97.00 188 ASN A N 1
ATOM 1447 C CA . ASN A 1 188 ? -10.015 0.682 -10.895 1.00 97.00 188 ASN A CA 1
ATOM 1448 C C . ASN A 1 188 ? -8.664 0.835 -11.606 1.00 97.00 188 ASN A C 1
ATOM 1450 O O . ASN A 1 188 ? -7.773 0.014 -11.384 1.00 97.00 188 ASN A O 1
ATOM 1454 N N . ASN A 1 189 ? -8.496 1.865 -12.443 1.00 98.12 189 ASN A N 1
ATOM 1455 C CA . ASN A 1 189 ? -7.166 2.190 -12.945 1.00 98.12 189 ASN A CA 1
ATOM 1456 C C . ASN A 1 189 ? -6.318 2.761 -11.810 1.00 98.12 189 ASN A C 1
ATOM 1458 O O . ASN A 1 189 ? -6.848 3.405 -10.903 1.00 98.12 189 ASN A O 1
ATOM 1462 N N . ILE A 1 190 ? -5.010 2.572 -11.908 1.00 97.50 190 ILE A N 1
ATOM 1463 C CA . ILE A 1 190 ? -4.034 2.906 -10.874 1.00 97.50 190 ILE A CA 1
ATOM 1464 C C . ILE A 1 190 ? -3.142 4.018 -11.404 1.00 97.50 190 ILE A C 1
ATOM 1466 O O . ILE A 1 190 ? -2.667 3.939 -12.536 1.00 97.50 190 ILE A O 1
ATOM 1470 N N . TYR A 1 191 ? -2.912 5.044 -10.588 1.00 95.62 191 TYR A N 1
ATOM 1471 C CA . TYR A 1 191 ? -2.071 6.183 -10.943 1.00 95.62 191 TYR A CA 1
ATOM 1472 C C . TYR A 1 191 ? -0.835 6.217 -10.050 1.00 95.62 191 TYR A C 1
ATOM 1474 O O . TYR A 1 191 ? -0.935 6.342 -8.824 1.00 95.62 191 TYR A O 1
ATOM 1482 N N . LEU A 1 192 ? 0.329 6.129 -10.682 1.00 92.19 192 LEU A N 1
ATOM 1483 C CA . LEU A 1 192 ? 1.633 6.152 -10.033 1.00 92.19 192 LEU A CA 1
ATOM 1484 C C . LEU A 1 192 ? 2.287 7.513 -10.247 1.00 92.19 192 LEU A C 1
ATOM 1486 O O . LEU A 1 192 ? 2.164 8.097 -11.328 1.00 92.19 192 LEU A O 1
ATOM 1490 N N . SER A 1 193 ? 3.013 7.979 -9.238 1.00 90.81 193 SER A N 1
ATOM 1491 C CA . SER A 1 193 ? 3.984 9.055 -9.391 1.00 90.81 193 SER A CA 1
ATOM 1492 C C . SER A 1 193 ? 5.247 8.728 -8.615 1.00 90.81 193 SER A C 1
ATOM 1494 O O . SER A 1 193 ? 5.163 8.203 -7.506 1.00 90.81 193 SER A O 1
ATOM 1496 N N . GLY A 1 194 ? 6.401 9.080 -9.152 1.00 88.31 194 GLY A N 1
ATOM 1497 C CA . GLY A 1 194 ? 7.665 8.831 -8.475 1.00 88.31 194 GLY A CA 1
ATOM 1498 C C . GLY A 1 194 ? 8.800 9.651 -9.051 1.00 88.31 194 GLY A C 1
ATOM 1499 O O . GLY A 1 194 ? 8.651 10.256 -10.112 1.00 88.31 194 GLY A O 1
ATOM 1500 N N . GLU A 1 195 ? 9.918 9.650 -8.342 1.00 88.88 195 GLU A N 1
ATOM 1501 C CA . GLU A 1 195 ? 11.199 10.145 -8.825 1.00 88.88 195 GLU A CA 1
ATOM 1502 C C . GLU A 1 195 ? 12.040 8.949 -9.269 1.00 88.88 195 GLU A C 1
ATOM 1504 O O . GLU A 1 195 ? 12.218 7.986 -8.525 1.00 88.88 195 GLU A O 1
ATOM 1509 N N . PHE A 1 196 ? 12.542 9.008 -10.494 1.00 88.31 196 PHE A N 1
ATOM 1510 C CA . PHE A 1 196 ? 13.366 7.968 -11.081 1.00 88.31 196 PHE A CA 1
ATOM 1511 C C . PHE A 1 196 ? 14.705 8.568 -11.484 1.00 88.31 196 PHE A C 1
ATOM 1513 O O . PHE A 1 196 ? 14.763 9.603 -12.157 1.00 88.31 196 PHE A O 1
ATOM 1520 N N . ILE A 1 197 ? 15.781 7.914 -11.055 1.00 89.88 197 ILE A N 1
ATOM 1521 C CA . ILE A 1 197 ? 17.145 8.382 -11.307 1.00 89.88 197 ILE A CA 1
ATOM 1522 C C . ILE A 1 197 ? 17.732 7.682 -12.539 1.00 89.88 197 ILE A C 1
ATOM 1524 O O . ILE A 1 197 ? 18.529 8.288 -13.252 1.00 89.88 197 ILE A O 1
ATOM 1528 N N . SER A 1 198 ? 17.332 6.439 -12.826 1.00 89.50 198 SER A N 1
ATOM 1529 C CA . SER A 1 198 ? 17.808 5.701 -14.003 1.00 89.50 198 SER A CA 1
ATOM 1530 C C . SER A 1 198 ? 17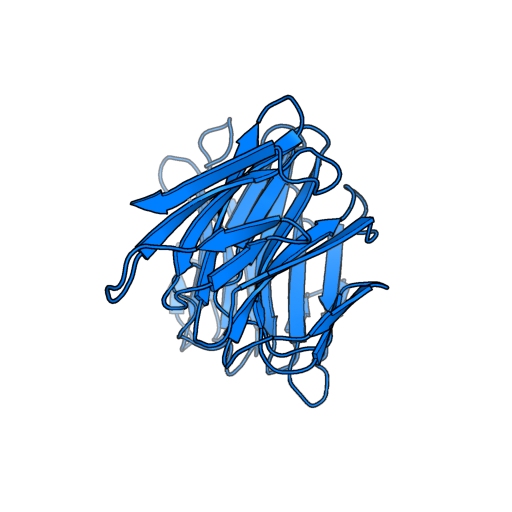.477 6.393 -15.322 1.00 89.50 198 SER A C 1
ATOM 1532 O O . SER A 1 198 ? 16.375 6.891 -15.503 1.00 89.50 198 SER A O 1
ATOM 1534 N N . GLU A 1 199 ? 18.392 6.342 -16.294 1.00 88.69 199 GLU A N 1
ATOM 1535 C CA . GLU A 1 199 ? 18.121 6.800 -17.667 1.00 88.69 199 GLU A CA 1
ATOM 1536 C C . GLU A 1 199 ? 17.065 5.917 -18.349 1.00 88.69 199 GLU A C 1
ATOM 1538 O O . GLU A 1 199 ? 16.140 6.423 -18.981 1.00 88.69 199 GLU A O 1
ATOM 1543 N N . ASN A 1 200 ? 17.184 4.596 -18.186 1.00 89.88 200 ASN A N 1
ATOM 1544 C CA . ASN A 1 200 ? 16.222 3.623 -18.689 1.00 89.88 200 ASN A CA 1
ATOM 1545 C C . ASN A 1 200 ? 15.427 3.050 -17.520 1.00 89.88 200 ASN A C 1
ATOM 1547 O O . ASN A 1 200 ? 15.991 2.475 -16.590 1.00 89.88 200 ASN A O 1
ATOM 1551 N N . VAL A 1 201 ? 14.110 3.208 -17.581 1.00 90.94 201 VAL A N 1
ATOM 1552 C CA . VAL A 1 201 ? 13.162 2.714 -16.586 1.00 90.94 201 VAL A CA 1
ATOM 1553 C C . VAL A 1 201 ? 12.209 1.762 -17.272 1.00 90.94 201 VAL A C 1
ATOM 1555 O O . VAL A 1 201 ? 11.675 2.067 -18.337 1.00 90.94 201 VAL A O 1
ATOM 1558 N N . THR A 1 202 ? 11.935 0.631 -16.636 1.00 92.00 202 THR A N 1
ATOM 1559 C CA . THR A 1 202 ? 10.876 -0.272 -17.082 1.00 92.00 202 THR A CA 1
ATOM 1560 C C . THR A 1 202 ? 9.758 -0.286 -16.052 1.00 92.00 202 THR A C 1
ATOM 1562 O O . THR A 1 202 ? 10.015 -0.534 -14.878 1.00 92.00 202 THR A O 1
ATOM 1565 N N . VAL A 1 203 ? 8.521 -0.036 -16.481 1.00 91.75 203 VAL A N 1
ATOM 1566 C CA . VAL A 1 203 ? 7.307 -0.288 -15.693 1.00 91.75 203 VAL A CA 1
ATOM 1567 C C . VAL A 1 203 ? 6.662 -1.543 -16.262 1.00 91.75 203 VAL A C 1
ATOM 1569 O O . VAL A 1 203 ? 6.139 -1.510 -17.376 1.00 91.75 203 VAL A O 1
ATOM 1572 N N . ASP A 1 204 ? 6.716 -2.641 -15.512 1.00 89.94 204 ASP A N 1
ATOM 1573 C CA . ASP A 1 204 ? 6.385 -3.981 -16.007 1.00 89.94 204 ASP A CA 1
ATOM 1574 C C . ASP A 1 204 ? 7.190 -4.336 -17.276 1.00 89.94 204 ASP A C 1
ATOM 1576 O O . ASP A 1 204 ? 8.414 -4.394 -17.200 1.00 89.94 204 ASP A O 1
ATOM 1580 N N . ASP A 1 205 ? 6.542 -4.512 -18.433 1.00 88.56 205 ASP A N 1
ATOM 1581 C CA . ASP A 1 205 ? 7.194 -4.746 -19.734 1.00 88.56 205 ASP A CA 1
ATOM 1582 C C . ASP A 1 205 ? 7.377 -3.456 -20.572 1.00 88.56 205 ASP A C 1
ATOM 1584 O O . ASP A 1 205 ? 7.812 -3.504 -21.727 1.00 88.56 205 ASP A O 1
ATOM 1588 N N . THR A 1 206 ? 7.006 -2.284 -20.040 1.00 91.25 206 THR A N 1
ATOM 1589 C CA . THR A 1 206 ? 7.071 -1.004 -20.768 1.00 91.25 206 THR A CA 1
ATOM 1590 C C . THR A 1 206 ? 8.341 -0.233 -20.431 1.00 91.25 206 THR A C 1
ATOM 1592 O O . THR A 1 206 ? 8.462 0.322 -19.341 1.00 91.25 206 THR A O 1
ATOM 1595 N N . GLU A 1 207 ? 9.254 -0.146 -21.395 1.00 91.50 207 GLU A N 1
ATOM 1596 C CA . GLU A 1 207 ? 10.507 0.607 -21.289 1.00 91.50 207 GLU A CA 1
ATOM 1597 C C . GLU A 1 207 ? 10.327 2.092 -21.648 1.00 91.50 207 GLU A C 1
ATOM 1599 O O . GLU A 1 207 ? 9.629 2.451 -22.604 1.00 91.50 207 GLU A O 1
ATOM 1604 N N . ILE A 1 208 ? 10.979 2.960 -20.877 1.00 88.38 208 ILE A N 1
ATOM 1605 C CA . ILE A 1 208 ? 11.012 4.411 -21.044 1.00 88.38 208 ILE A CA 1
ATOM 1606 C C . ILE A 1 208 ? 12.458 4.866 -20.885 1.00 88.38 208 ILE A C 1
ATOM 1608 O O . ILE A 1 208 ? 13.090 4.592 -19.869 1.00 88.38 208 ILE A O 1
ATOM 1612 N N . THR A 1 209 ? 12.945 5.622 -21.863 1.00 88.69 209 THR A N 1
ATOM 1613 C CA . THR A 1 209 ? 14.234 6.313 -21.778 1.00 88.69 209 THR A CA 1
ATOM 1614 C C . THR A 1 209 ? 13.980 7.785 -21.481 1.00 88.69 209 THR A C 1
ATOM 1616 O O . THR A 1 209 ? 13.271 8.458 -22.237 1.00 88.69 209 THR A O 1
ATOM 1619 N N . MET A 1 210 ? 14.535 8.276 -20.380 1.00 80.81 210 MET A N 1
ATOM 1620 C CA . MET A 1 210 ? 14.445 9.671 -19.959 1.00 80.81 210 MET A CA 1
ATOM 1621 C C . MET A 1 210 ? 15.630 10.474 -20.503 1.00 80.81 210 MET A C 1
ATOM 1623 O O . MET A 1 210 ? 16.660 9.915 -20.874 1.00 80.81 210 MET A O 1
ATOM 1627 N N . GLU A 1 211 ? 15.474 11.795 -20.613 1.00 74.31 211 GLU A N 1
ATOM 1628 C CA . GLU A 1 211 ? 16.596 12.656 -21.003 1.00 74.31 211 GLU A CA 1
ATOM 1629 C C . GLU A 1 211 ? 17.644 12.691 -19.872 1.00 74.31 211 GLU A C 1
ATOM 1631 O O . GLU A 1 211 ? 17.286 12.639 -18.696 1.00 74.31 211 GLU A O 1
ATOM 1636 N N . GLU A 1 212 ? 18.939 12.767 -20.213 1.00 63.16 212 GLU A N 1
ATOM 1637 C CA . GLU A 1 212 ? 20.028 12.814 -19.221 1.00 63.16 212 GLU A CA 1
ATOM 1638 C C . GLU A 1 212 ? 19.800 13.930 -18.176 1.00 63.16 212 GLU A C 1
ATOM 1640 O O . GLU A 1 212 ? 19.713 15.114 -18.516 1.00 63.16 212 GLU A O 1
ATOM 1645 N N . GLY A 1 213 ? 19.769 13.560 -16.892 1.00 63.97 213 GLY A N 1
ATOM 1646 C CA . GLY A 1 213 ? 19.622 14.475 -15.757 1.00 63.97 213 GLY A CA 1
ATOM 1647 C C . GLY A 1 213 ? 19.241 13.737 -14.468 1.00 63.97 213 GLY A C 1
ATOM 1648 O O . GLY A 1 213 ? 18.616 12.683 -14.525 1.00 63.97 213 GLY A O 1
ATOM 1649 N N . ASP A 1 214 ? 19.627 14.279 -13.309 1.00 66.75 214 ASP A N 1
ATOM 1650 C CA . ASP A 1 214 ? 19.297 13.690 -12.003 1.00 66.75 214 ASP A CA 1
ATOM 1651 C C . ASP A 1 214 ? 17.828 13.986 -11.625 1.00 66.75 214 ASP A C 1
ATOM 1653 O O . ASP A 1 214 ? 17.431 15.155 -11.594 1.00 66.75 214 ASP A O 1
ATOM 1657 N N . GLY A 1 215 ? 17.056 12.948 -11.273 1.00 69.44 215 GLY A N 1
ATOM 1658 C CA . GLY A 1 215 ? 15.763 13.069 -10.575 1.00 69.44 215 GLY A CA 1
ATOM 1659 C C . GLY A 1 215 ? 14.562 13.426 -11.460 1.00 69.44 215 GLY A C 1
ATOM 1660 O O . GLY A 1 215 ? 13.916 14.455 -11.255 1.00 69.44 215 GLY A O 1
ATOM 1661 N N . ASN A 1 216 ? 14.239 12.572 -12.435 1.00 83.44 216 ASN A N 1
ATOM 1662 C CA . ASN A 1 216 ? 13.077 12.755 -13.308 1.00 83.44 216 ASN A CA 1
ATOM 1663 C C . ASN A 1 216 ? 11.785 12.353 -12.592 1.00 83.44 216 ASN A C 1
ATOM 1665 O O . ASN A 1 216 ? 11.743 11.331 -11.903 1.00 83.44 216 ASN A O 1
ATOM 1669 N N . ILE A 1 217 ? 10.698 13.101 -12.796 1.00 87.31 217 ILE A N 1
ATOM 1670 C CA . ILE A 1 217 ? 9.395 12.727 -12.229 1.00 87.31 217 ILE A CA 1
ATOM 1671 C C . ILE A 1 217 ? 8.618 11.928 -13.267 1.00 87.31 217 ILE A C 1
ATOM 1673 O O . ILE A 1 217 ? 8.311 12.439 -14.342 1.00 87.31 217 ILE A O 1
ATOM 1677 N N . ILE A 1 218 ? 8.225 10.703 -12.923 1.00 87.69 218 ILE A N 1
ATOM 1678 C CA . ILE A 1 218 ? 7.368 9.856 -13.756 1.00 87.69 218 ILE A CA 1
ATOM 1679 C C . ILE A 1 218 ? 5.929 9.903 -13.251 1.00 87.69 218 ILE A C 1
ATOM 1681 O O . ILE A 1 218 ? 5.670 9.833 -12.051 1.00 87.69 218 ILE A O 1
ATOM 1685 N N . PHE A 1 219 ? 4.987 9.933 -14.192 1.00 91.19 219 PHE A N 1
ATOM 1686 C CA . PHE A 1 219 ? 3.584 9.605 -13.979 1.00 91.19 219 PHE A CA 1
ATOM 1687 C C . PHE A 1 219 ? 3.204 8.424 -14.861 1.00 91.19 219 PHE A C 1
ATOM 1689 O O . PHE A 1 219 ? 3.420 8.458 -16.074 1.00 91.19 219 PHE A O 1
ATOM 1696 N N . ALA A 1 220 ? 2.568 7.413 -14.278 1.00 93.06 220 ALA A N 1
ATOM 1697 C CA . ALA A 1 220 ? 2.073 6.260 -15.019 1.00 93.06 220 ALA A CA 1
ATOM 1698 C C . ALA A 1 220 ? 0.612 5.976 -14.688 1.00 93.06 220 ALA A C 1
ATOM 1700 O O . ALA A 1 220 ? 0.150 6.206 -13.566 1.00 93.06 220 ALA A O 1
ATOM 1701 N N . LYS A 1 221 ? -0.101 5.426 -15.669 1.00 96.00 221 LYS A N 1
ATOM 1702 C CA . LYS A 1 221 ? -1.414 4.822 -15.472 1.00 96.00 221 LYS A CA 1
ATOM 1703 C C . LYS A 1 221 ? -1.360 3.349 -15.823 1.00 96.00 221 LYS A C 1
ATOM 1705 O O . LYS A 1 221 ? -1.002 3.004 -16.948 1.00 96.00 221 LYS A O 1
ATOM 1710 N N . LEU A 1 222 ? -1.811 2.516 -14.896 1.00 97.38 222 LEU A N 1
ATOM 1711 C CA . LEU A 1 222 ? -2.084 1.101 -15.121 1.00 97.38 222 LEU A CA 1
ATOM 1712 C C . LEU A 1 222 ? -3.596 0.873 -15.164 1.00 97.38 222 LEU A C 1
ATOM 1714 O O . LEU A 1 222 ? -4.356 1.620 -14.539 1.00 97.38 222 LEU A O 1
ATOM 1718 N N . ASP A 1 223 ? -4.042 -0.151 -15.881 1.00 97.50 223 ASP A N 1
ATOM 1719 C CA . ASP A 1 223 ? -5.406 -0.657 -15.729 1.00 97.50 223 ASP A CA 1
ATOM 1720 C C . ASP A 1 223 ? -5.561 -1.509 -14.453 1.00 97.50 223 ASP A C 1
ATOM 1722 O O . ASP A 1 223 ? -4.643 -1.639 -13.639 1.00 97.50 223 ASP A O 1
ATOM 1726 N N . SER A 1 224 ? -6.753 -2.071 -14.245 1.00 96.75 224 SER A N 1
ATOM 1727 C CA . SER A 1 224 ? -7.067 -2.862 -13.052 1.00 96.75 224 SER A CA 1
ATOM 1728 C C . SER A 1 224 ? -6.284 -4.171 -12.928 1.00 96.75 224 SER A C 1
ATOM 1730 O O . SER A 1 224 ? -6.238 -4.731 -11.825 1.00 96.75 224 SER A O 1
ATOM 1732 N N . ASP A 1 225 ? -5.710 -4.639 -14.036 1.00 96.44 225 ASP A N 1
ATOM 1733 C CA . ASP A 1 225 ? -4.960 -5.888 -14.161 1.00 96.44 225 ASP A CA 1
ATOM 1734 C C . ASP A 1 225 ? -3.441 -5.641 -14.149 1.00 96.44 225 ASP A C 1
ATOM 1736 O O . ASP A 1 225 ? -2.667 -6.585 -14.266 1.00 96.44 225 ASP A O 1
ATOM 1740 N N . GLY A 1 226 ? -3.019 -4.383 -13.972 1.00 95.00 226 GLY A N 1
ATOM 1741 C CA . GLY A 1 226 ? -1.615 -3.990 -13.890 1.00 95.00 226 GLY A CA 1
ATOM 1742 C C . GLY A 1 226 ? -0.987 -3.627 -15.236 1.00 95.00 226 GLY A C 1
ATOM 1743 O O . GLY A 1 226 ? 0.179 -3.243 -15.258 1.00 95.00 226 GLY A O 1
ATOM 1744 N N . ASN A 1 227 ? -1.734 -3.666 -16.348 1.00 95.94 227 ASN A N 1
ATOM 1745 C CA . ASN A 1 227 ? -1.159 -3.347 -17.654 1.00 95.94 227 ASN A CA 1
ATOM 1746 C C . ASN A 1 227 ? -0.990 -1.835 -17.817 1.00 95.94 227 ASN A C 1
ATOM 1748 O O . ASN A 1 227 ? -1.937 -1.057 -17.635 1.00 95.94 227 ASN A O 1
ATOM 1752 N N . VAL A 1 228 ? 0.197 -1.423 -18.254 1.00 95.94 228 VAL A N 1
ATOM 1753 C CA . VAL A 1 228 ? 0.521 -0.023 -18.530 1.00 95.94 228 VAL A CA 1
ATOM 1754 C C . VAL A 1 228 ? -0.358 0.530 -19.657 1.00 95.94 228 VAL A C 1
ATOM 1756 O O . VAL A 1 228 ? -0.376 0.018 -20.774 1.00 95.94 228 VAL A O 1
ATOM 1759 N N . GLN A 1 229 ? -1.084 1.611 -19.370 1.00 96.69 229 GLN A N 1
ATOM 1760 C CA . GLN A 1 229 ? -1.915 2.334 -20.339 1.00 96.69 229 GLN A CA 1
ATOM 1761 C C . GLN A 1 229 ? -1.166 3.519 -20.949 1.00 96.69 229 GLN A C 1
ATOM 1763 O O . GLN A 1 229 ? -1.278 3.790 -22.144 1.00 96.69 229 GLN A O 1
ATOM 1768 N N . TRP A 1 230 ? -0.431 4.253 -20.115 1.00 94.81 230 TRP A N 1
ATOM 1769 C CA . TRP A 1 230 ? 0.475 5.315 -20.536 1.00 94.81 230 TRP A CA 1
ATOM 1770 C C . TRP A 1 230 ? 1.496 5.601 -19.441 1.00 94.81 230 TRP A C 1
ATOM 1772 O O . TRP A 1 230 ? 1.216 5.412 -18.255 1.00 94.81 230 TRP A O 1
ATOM 1782 N N . VAL A 1 231 ? 2.646 6.128 -19.856 1.00 90.81 231 VAL A N 1
ATOM 1783 C CA . VAL A 1 231 ? 3.652 6.707 -18.967 1.00 90.81 231 VAL A CA 1
ATOM 1784 C C . VAL A 1 231 ? 4.144 8.018 -19.571 1.00 90.81 231 VAL A C 1
ATOM 1786 O O . VAL A 1 231 ? 4.262 8.143 -20.790 1.00 90.81 231 VAL A O 1
ATOM 1789 N N . THR A 1 232 ? 4.369 9.015 -18.725 1.00 88.50 232 THR A N 1
ATOM 1790 C CA . THR A 1 232 ? 4.932 10.318 -19.090 1.00 88.50 232 THR A CA 1
ATOM 1791 C C . THR A 1 232 ? 5.924 10.746 -18.017 1.00 88.50 232 THR A C 1
ATOM 1793 O O . THR A 1 232 ? 5.764 10.378 -16.857 1.00 88.50 232 THR A O 1
ATOM 1796 N N . PHE A 1 233 ? 6.921 11.541 -18.390 1.00 85.44 233 PHE A N 1
ATOM 1797 C CA . PHE A 1 233 ? 7.931 12.060 -17.470 1.00 85.44 233 PHE A CA 1
ATOM 1798 C C . PHE A 1 233 ? 8.135 13.567 -17.668 1.00 85.44 233 PHE A C 1
ATOM 1800 O O . PHE A 1 233 ? 7.684 14.119 -18.681 1.00 85.44 233 PHE A O 1
ATOM 1807 N N . MET A 1 234 ? 8.749 14.229 -16.686 1.00 77.88 234 MET A N 1
ATOM 1808 C CA . MET A 1 234 ? 9.133 15.645 -16.726 1.00 77.88 234 MET A CA 1
ATOM 1809 C C . MET A 1 234 ? 10.484 15.899 -16.070 1.00 77.88 234 MET A C 1
ATOM 1811 O O . MET A 1 234 ? 10.832 15.121 -15.150 1.00 77.88 234 MET A O 1
#

Foldseek 3Di:
DAPQQKDKDWDFDCAFDADQNDTAGGGIKIFIAHNVGHTPDMDGFPPQPCQDPPQPDQAWDADNLVQKIKTKGWRPAWTDRPPDDIDGEAPQTKMKMWMDGNNGHGQDMDIFHHDWGNWYWAAENQQKIKIKTKHAAWGDDQHDIDGDLAGIWMKIWIAHNNRHGQDMWIKAHHYHWGKDWDYADNQRKTKIKTWYQDQWMDTHNDIDGDDDDGTKIKIWIAGNNSHTPDIDID

Organism: NCBI:txid412755

InterPro domains:
  IPR011047 Quinoprotein alcohol dehydrogenase-like superfamily [SSF50998] (34-194)
  IPR052918 Motility and Chemotaxis Regulatory Protein [PTHR35580] (2-234)

Radius of gyration: 18.02 Å; chains: 1; bounding box: 39×34×50 Å